Protein AF-A0A9E5URL7-F1 (afdb_monomer_lite)

Foldseek 3Di:
DVPVVVVLVCLLVVLVCVLQVLCVVQVVSDQFDLPDADPLLVVLLVVLVVLLVVLVVCVVVVVVVVSSVSLSVSSVVLVVSVVPFPQDDVCCVPPVSSNSNNSNSSVSSSVSSVVSCVVVCVVVVPPQLLVCLVVLCVPVHDDPVSLVVSLCVNLVVQLVVLLVVQLVPPPVVVVVVVVVVVDDPVSCCPPPSCVSSVVSSVVSNVVSVVSSVVSSVVSVVVRD

Sequence (224 aa):
MARNNNELLAKWGNLVNRVLKFAIKHFESRVPDPGSLRPLDEEIIARVEAGVDEVAALYERVKLRDALQATVALATEVNVYLDRAPWFGETIKQDKPAAATTIYTALRCIDTLNRLFAPVLALIYPIPKVVFLPVFLIVYGINDDSKIALIVSIVFFQILVVVRDEAQRLPPDLLASVRSLGAGRRALYWFVYLPASLGSILTAWRVSVGPAVAVLYIAEITVG

Secondary structure (DSSP, 8-state):
-HHHHHHHHHHHHHHHHHHHHHHHHHSTTSPPP--SPPHHHHHHHHHHHHHHHHHHHHHHTT-HHHHHHHHHHHHHHHHHHHHHSS-STTHHHH-HHHHHHHHHHHHHHHHHHHHHHHHHHHHHTTS-GGGGHHHHHHHH-S-HHHHHHHHHHHHHHHHHHHHHHHHHSS-HHHHHHHHHTT--HHHHIIIIIHHHHHHHHHHHHHHHHHHHHHHHHHHHHHH-

pLDDT: mean 77.99, std 12.3, range [34.81, 95.94]

Structure (mmCIF, N/CA/C/O backbone):
data_AF-A0A9E5URL7-F1
#
_entry.id   AF-A0A9E5URL7-F1
#
loop_
_atom_site.group_PDB
_atom_site.id
_at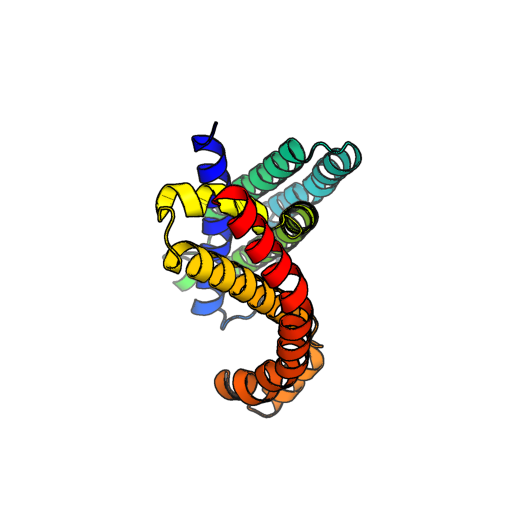om_site.type_symbol
_atom_site.label_atom_id
_atom_site.label_alt_id
_atom_site.label_comp_id
_atom_site.label_asym_id
_atom_site.label_entity_id
_atom_site.label_seq_id
_atom_site.pdbx_PDB_ins_code
_atom_site.Cartn_x
_atom_site.Cartn_y
_atom_site.Cartn_z
_atom_site.occupancy
_atom_site.B_iso_or_equiv
_atom_site.auth_seq_id
_atom_site.auth_comp_id
_atom_site.auth_asym_id
_atom_site.auth_atom_id
_atom_site.pdbx_PDB_model_num
ATOM 1 N N . MET A 1 1 ? -5.502 11.917 -19.751 1.00 41.03 1 MET A N 1
ATOM 2 C CA . MET A 1 1 ? -5.466 10.654 -18.970 1.00 41.03 1 MET A CA 1
ATOM 3 C C . MET A 1 1 ? -4.673 10.748 -17.654 1.00 41.03 1 MET A C 1
ATOM 5 O O . MET A 1 1 ? -5.034 10.044 -16.725 1.00 41.03 1 MET A O 1
ATOM 9 N N . ALA A 1 2 ? -3.671 11.633 -17.509 1.00 39.66 2 ALA A N 1
ATOM 10 C CA . ALA A 1 2 ? -2.851 11.751 -16.285 1.00 39.66 2 ALA A CA 1
ATOM 11 C C . ALA A 1 2 ? -3.582 12.270 -15.022 1.00 39.66 2 ALA A C 1
ATOM 13 O O . ALA A 1 2 ? -3.188 11.955 -13.904 1.00 39.66 2 ALA A O 1
ATOM 14 N N . ARG A 1 3 ? -4.672 13.034 -15.189 1.00 34.81 3 ARG A N 1
ATOM 15 C CA . ARG A 1 3 ? -5.397 13.672 -14.076 1.00 34.81 3 ARG A CA 1
ATOM 16 C C . ARG A 1 3 ? -6.100 12.663 -13.150 1.00 34.81 3 ARG A C 1
ATOM 18 O O . ARG A 1 3 ? -5.985 12.807 -11.942 1.00 34.81 3 ARG A O 1
ATOM 25 N N . ASN A 1 4 ? -6.698 11.596 -13.696 1.00 49.91 4 ASN A N 1
ATOM 26 C CA . ASN A 1 4 ? -7.323 10.535 -12.887 1.00 49.91 4 ASN A CA 1
ATOM 27 C C . ASN A 1 4 ? -6.295 9.681 -12.128 1.00 49.91 4 ASN A C 1
ATOM 29 O O . ASN A 1 4 ? -6.521 9.363 -10.969 1.00 49.91 4 ASN A O 1
ATOM 33 N N . ASN A 1 5 ? -5.163 9.314 -12.743 1.00 48.41 5 ASN A N 1
ATOM 34 C CA . ASN A 1 5 ? -4.172 8.453 -12.076 1.00 48.41 5 ASN A CA 1
ATOM 35 C C . ASN A 1 5 ? -3.538 9.125 -10.848 1.00 48.41 5 ASN A C 1
ATOM 37 O O . ASN A 1 5 ? -3.353 8.465 -9.826 1.00 48.41 5 ASN A O 1
ATOM 41 N N . ASN A 1 6 ? -3.256 10.431 -10.919 1.00 54.84 6 ASN A N 1
ATOM 42 C CA . ASN A 1 6 ? -2.735 11.180 -9.772 1.00 54.84 6 ASN A CA 1
ATOM 43 C C . ASN A 1 6 ? -3.760 11.283 -8.637 1.00 54.84 6 ASN A C 1
ATOM 45 O O . ASN A 1 6 ? -3.397 11.186 -7.468 1.00 54.84 6 ASN A O 1
ATOM 49 N N . GLU A 1 7 ? -5.039 11.434 -8.973 1.00 60.75 7 GLU A N 1
ATOM 50 C CA . GLU A 1 7 ? -6.120 11.522 -7.991 1.00 60.75 7 GLU A CA 1
ATOM 51 C C . GLU A 1 7 ? -6.363 10.175 -7.287 1.00 60.75 7 GLU A C 1
ATOM 53 O O . GLU A 1 7 ? -6.573 10.126 -6.077 1.00 60.75 7 GLU A O 1
ATOM 58 N N . LEU A 1 8 ? -6.248 9.067 -8.026 1.00 62.78 8 LEU A N 1
ATOM 59 C CA . LEU A 1 8 ? -6.374 7.704 -7.503 1.00 62.78 8 LEU A CA 1
ATOM 60 C C . LEU A 1 8 ? -5.240 7.352 -6.522 1.00 62.78 8 LEU A C 1
ATOM 62 O O . LEU A 1 8 ? -5.503 6.865 -5.421 1.00 62.78 8 LEU A O 1
ATOM 66 N N . LEU A 1 9 ? -3.986 7.661 -6.872 1.00 64.81 9 LEU A N 1
ATOM 67 C CA . LEU A 1 9 ? -2.836 7.463 -5.979 1.00 64.81 9 LEU A CA 1
ATOM 68 C C . LEU A 1 9 ? -2.888 8.384 -4.751 1.00 64.81 9 LEU A C 1
ATOM 70 O O . LEU A 1 9 ? -2.536 7.962 -3.647 1.00 64.81 9 LEU A O 1
ATOM 74 N N . ALA A 1 10 ? -3.376 9.616 -4.917 1.00 76.19 10 ALA A N 1
ATOM 75 C CA . ALA A 1 10 ? -3.558 10.547 -3.809 1.00 76.19 10 ALA A CA 1
ATOM 76 C C . ALA A 1 10 ? -4.583 10.035 -2.782 1.00 76.19 10 ALA A C 1
ATOM 78 O O . ALA A 1 10 ? -4.354 10.178 -1.581 1.00 76.19 10 ALA A O 1
ATOM 79 N N . LYS A 1 11 ? -5.675 9.389 -3.221 1.00 79.88 11 LYS A N 1
ATOM 80 C CA . LYS A 1 11 ? -6.698 8.813 -2.324 1.00 79.88 11 LYS A CA 1
ATOM 81 C C . LYS A 1 11 ? -6.146 7.688 -1.448 1.00 79.88 11 LYS A C 1
ATOM 83 O O . LYS A 1 11 ? -6.394 7.682 -0.242 1.00 79.88 11 LYS A O 1
ATOM 88 N N . TRP A 1 12 ? -5.358 6.782 -2.029 1.00 84.12 12 TRP A N 1
ATOM 89 C CA . TRP A 1 12 ? -4.678 5.720 -1.280 1.00 84.12 12 TRP A CA 1
ATOM 90 C C . TRP A 1 12 ? -3.639 6.283 -0.304 1.00 84.12 12 TRP A C 1
ATOM 92 O O . TRP A 1 12 ? -3.663 5.974 0.888 1.00 84.12 12 TRP A O 1
ATOM 102 N N . GLY A 1 13 ? -2.755 7.163 -0.786 1.00 83.56 13 GLY A N 1
ATOM 103 C CA . GLY A 1 13 ? -1.701 7.749 0.042 1.00 83.56 13 GLY A CA 1
ATOM 104 C C . GLY A 1 13 ? -2.254 8.563 1.214 1.00 83.56 13 GLY A C 1
ATOM 105 O O . GLY A 1 13 ? -1.744 8.466 2.331 1.00 83.56 13 GLY A O 1
ATOM 106 N N . ASN A 1 14 ? -3.329 9.325 0.991 1.00 86.19 14 ASN A N 1
ATOM 107 C CA . ASN A 1 14 ? -3.987 10.096 2.041 1.00 86.19 14 ASN A CA 1
ATOM 108 C C . ASN A 1 14 ? -4.624 9.186 3.104 1.00 86.19 14 ASN A C 1
ATOM 110 O O . ASN A 1 14 ? -4.410 9.407 4.297 1.00 86.19 14 ASN A O 1
ATOM 114 N N . LEU A 1 15 ? -5.338 8.136 2.683 1.00 88.56 15 LEU A N 1
ATOM 115 C CA . LEU A 1 15 ? -5.943 7.148 3.581 1.00 88.56 15 LEU A CA 1
ATOM 116 C C . LEU A 1 15 ? -4.906 6.547 4.538 1.00 88.56 15 LEU A C 1
ATOM 118 O O . LEU A 1 15 ? -5.031 6.676 5.758 1.00 88.56 15 LEU A O 1
ATOM 122 N N . VAL A 1 16 ? -3.851 5.946 3.981 1.00 87.69 16 VAL A N 1
ATOM 123 C CA . VAL A 1 16 ? -2.801 5.279 4.764 1.00 87.69 16 VAL A CA 1
ATOM 124 C C . VAL A 1 16 ? -2.126 6.266 5.715 1.00 87.69 16 VAL A C 1
ATOM 126 O O . VAL A 1 16 ? -1.943 5.976 6.896 1.00 87.69 16 VAL A O 1
ATOM 129 N N . ASN A 1 17 ? -1.807 7.469 5.235 1.00 87.75 17 ASN A N 1
ATOM 130 C CA . ASN A 1 17 ? -1.156 8.494 6.042 1.00 87.75 17 ASN A CA 1
ATOM 131 C C . ASN A 1 17 ? -2.027 8.963 7.220 1.00 87.75 17 ASN A C 1
ATOM 133 O O . ASN A 1 17 ? -1.515 9.089 8.333 1.00 87.75 17 ASN A O 1
ATOM 137 N N . ARG A 1 18 ? -3.329 9.205 7.003 1.00 90.06 18 ARG A N 1
ATOM 138 C CA . ARG A 1 18 ? -4.276 9.610 8.059 1.00 90.06 18 ARG A CA 1
ATOM 139 C C . ARG A 1 18 ? -4.357 8.546 9.150 1.00 90.06 18 ARG A C 1
ATOM 141 O O . ARG A 1 18 ? -4.142 8.864 10.319 1.00 90.06 18 ARG A O 1
ATOM 148 N N . VAL A 1 19 ? -4.601 7.294 8.759 1.00 89.88 19 VAL A N 1
ATOM 149 C CA . VAL A 1 19 ? -4.785 6.176 9.696 1.00 89.88 19 VAL A CA 1
ATOM 150 C C . VAL A 1 19 ? -3.497 5.889 10.471 1.00 89.88 19 VAL A C 1
ATOM 152 O O . VAL A 1 19 ? -3.528 5.803 11.698 1.00 89.88 19 VAL A O 1
ATOM 155 N N . LEU A 1 20 ? -2.343 5.827 9.796 1.00 87.69 20 LEU A N 1
ATOM 156 C CA . LEU A 1 20 ? -1.063 5.564 10.459 1.00 87.69 20 LEU A CA 1
ATOM 157 C C . LEU A 1 20 ? -0.651 6.693 11.404 1.00 87.69 20 LEU A C 1
ATOM 159 O O . LEU A 1 20 ? -0.262 6.422 12.539 1.00 87.69 20 LEU A O 1
ATOM 163 N N . LYS A 1 21 ? -0.755 7.963 10.983 1.00 84.44 21 LYS A N 1
ATOM 164 C CA . LYS A 1 21 ? -0.445 9.100 11.867 1.00 84.44 21 LYS A CA 1
ATOM 165 C C . LYS A 1 21 ? -1.325 9.090 13.107 1.00 84.44 21 LYS A C 1
ATOM 167 O O . LYS A 1 21 ? -0.839 9.382 14.200 1.00 84.44 21 LYS A O 1
ATOM 172 N N . PHE A 1 22 ? -2.595 8.735 12.946 1.00 87.25 22 PHE A N 1
ATOM 173 C CA . PHE A 1 22 ? -3.519 8.629 14.060 1.00 87.25 22 PHE A CA 1
ATOM 174 C C . PHE A 1 22 ? -3.136 7.496 15.020 1.00 87.25 22 PHE A C 1
ATOM 176 O O . PHE A 1 22 ? -2.988 7.739 16.218 1.00 87.25 22 PHE A O 1
ATOM 183 N N . ALA A 1 23 ? -2.887 6.291 14.499 1.00 85.44 23 ALA A N 1
ATOM 184 C CA . ALA A 1 23 ? -2.458 5.138 15.291 1.00 85.44 23 ALA A CA 1
ATOM 185 C C . ALA A 1 23 ? -1.144 5.402 16.046 1.00 85.44 23 ALA A C 1
ATOM 187 O O . ALA A 1 23 ? -1.012 5.078 17.227 1.00 85.44 23 ALA A O 1
ATOM 188 N N . ILE A 1 24 ? -0.181 6.068 15.402 1.00 82.38 24 ILE A N 1
ATOM 189 C CA . ILE A 1 24 ? 1.085 6.461 16.033 1.00 82.38 24 ILE A CA 1
ATOM 190 C C . ILE A 1 24 ? 0.845 7.456 17.172 1.00 82.38 24 ILE A C 1
ATOM 192 O O . ILE A 1 24 ? 1.444 7.311 18.237 1.00 82.38 24 ILE A O 1
ATOM 196 N N . LYS A 1 25 ? -0.016 8.456 16.955 1.00 84.81 25 LYS A N 1
ATOM 197 C CA . LYS A 1 25 ? -0.259 9.541 17.911 1.00 84.81 25 LYS A CA 1
ATOM 198 C C . LYS A 1 25 ? -1.091 9.106 19.119 1.00 84.81 25 LYS A C 1
ATOM 200 O O . LYS A 1 25 ? -0.843 9.591 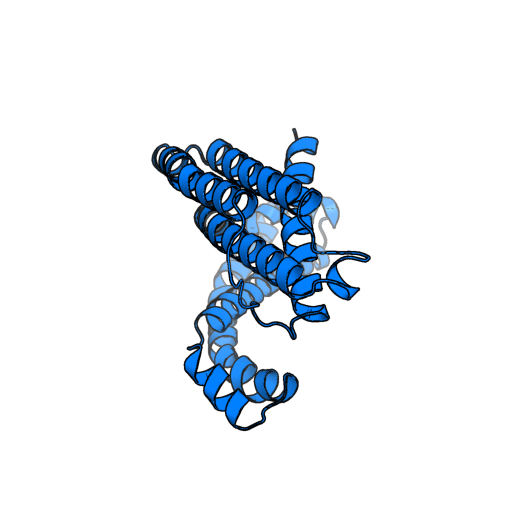20.217 1.00 84.81 25 LYS A O 1
ATOM 205 N N . HIS A 1 26 ? -2.078 8.235 18.922 1.00 85.12 26 HIS A N 1
ATOM 206 C CA . HIS A 1 26 ? -3.105 7.948 19.931 1.00 85.12 26 HIS A CA 1
ATOM 207 C C . HIS A 1 26 ? -3.080 6.518 20.486 1.00 85.12 26 HIS A C 1
ATOM 209 O O . HIS A 1 26 ? -3.653 6.278 21.551 1.00 85.12 26 HIS A O 1
ATOM 215 N N . PHE A 1 27 ? -2.392 5.594 19.809 1.00 84.56 27 PHE A N 1
ATOM 216 C CA . PHE A 1 27 ? -2.322 4.173 20.166 1.00 84.56 27 PHE A CA 1
ATOM 217 C C . PHE A 1 27 ? -0.879 3.641 20.205 1.00 84.56 27 PHE A C 1
ATOM 219 O O . PHE A 1 27 ? -0.637 2.462 19.971 1.00 84.56 27 PHE A O 1
ATOM 226 N N . GLU A 1 28 ? 0.103 4.507 20.481 1.00 80.44 28 GLU A N 1
ATOM 227 C CA . GLU A 1 28 ? 1.510 4.127 20.712 1.00 80.44 28 GLU A CA 1
ATOM 228 C C . GLU A 1 28 ? 2.146 3.292 19.583 1.00 80.44 28 GLU A C 1
ATOM 230 O O . GLU A 1 28 ? 3.073 2.512 19.802 1.00 80.44 28 GLU A O 1
ATOM 235 N N . SER A 1 29 ? 1.692 3.481 18.337 1.00 76.56 29 SER A N 1
ATOM 236 C CA . SER A 1 29 ? 2.126 2.669 17.182 1.00 76.56 29 SER A CA 1
ATOM 237 C C . SER A 1 29 ? 1.778 1.173 17.303 1.00 76.56 29 SER A C 1
ATOM 239 O O . SER A 1 29 ? 2.470 0.336 16.722 1.00 76.56 29 SER A O 1
ATOM 241 N N . ARG A 1 30 ? 0.728 0.829 18.057 1.00 77.94 30 ARG A N 1
ATOM 242 C CA . ARG A 1 30 ? 0.143 -0.515 18.134 1.00 77.94 30 ARG A CA 1
ATOM 243 C C . ARG A 1 30 ? -1.224 -0.531 17.455 1.00 77.94 30 ARG A C 1
ATOM 245 O O . ARG A 1 30 ? -1.917 0.485 17.417 1.00 77.94 30 ARG A O 1
ATOM 252 N N . VAL A 1 31 ? -1.599 -1.691 16.917 1.00 84.81 31 VAL A N 1
ATOM 253 C CA . VAL A 1 31 ? -2.967 -1.923 16.440 1.00 84.81 31 VAL A CA 1
ATOM 254 C C . VAL A 1 31 ? -3.873 -1.975 17.677 1.00 84.81 31 VAL A C 1
ATOM 256 O O . VAL A 1 31 ? -3.583 -2.763 18.579 1.00 84.81 31 VAL A O 1
ATOM 259 N N . PRO A 1 32 ? -4.901 -1.117 17.775 1.00 86.31 32 PRO A N 1
ATOM 260 C CA . PRO A 1 32 ? -5.787 -1.106 18.929 1.00 86.31 32 PRO A CA 1
ATOM 261 C C . PRO A 1 32 ? -6.726 -2.319 18.927 1.00 86.31 32 PRO A C 1
ATOM 263 O O . PRO A 1 32 ? -7.073 -2.832 17.865 1.00 86.31 32 PRO A O 1
ATOM 266 N N . ASP A 1 33 ? -7.145 -2.756 20.114 1.00 87.12 33 ASP A N 1
ATOM 267 C CA . ASP A 1 33 ? -8.190 -3.772 20.266 1.00 87.12 33 ASP A CA 1
ATOM 268 C C . ASP A 1 33 ? -9.552 -3.160 19.879 1.00 87.12 33 ASP A C 1
ATOM 270 O O . ASP A 1 33 ? -9.911 -2.111 20.428 1.00 87.12 33 ASP A O 1
ATOM 274 N N . PRO A 1 34 ? -10.290 -3.743 18.916 1.00 85.94 34 PRO A N 1
ATOM 275 C CA . PRO A 1 34 ? -11.556 -3.188 18.455 1.00 85.94 34 PRO A CA 1
ATOM 276 C C . PRO A 1 34 ? -12.706 -3.324 19.454 1.00 85.94 34 PRO A C 1
ATOM 278 O O . PRO A 1 34 ? -13.716 -2.646 19.271 1.00 85.94 34 PRO A O 1
ATOM 281 N N . GLY A 1 35 ? -12.610 -4.192 20.465 1.00 87.00 35 GLY A N 1
ATOM 282 C CA . GLY A 1 35 ? -13.781 -4.567 21.256 1.00 87.00 35 GLY A CA 1
ATOM 283 C C . GLY A 1 35 ? -14.878 -5.164 20.362 1.00 87.00 35 GLY A C 1
ATOM 284 O O . GLY A 1 35 ? -14.631 -6.117 19.627 1.00 87.00 35 GLY A O 1
ATOM 285 N N . SER A 1 36 ? -16.095 -4.613 20.414 1.00 88.50 36 SER A N 1
ATOM 286 C CA . SER A 1 36 ? -17.210 -5.033 19.549 1.00 88.50 36 SER A CA 1
ATOM 287 C C . SER A 1 36 ? -17.271 -4.204 18.266 1.00 88.50 36 SER A C 1
ATOM 289 O O . SER A 1 36 ? -17.269 -2.974 18.321 1.00 88.50 36 SER A O 1
ATOM 291 N N . LEU A 1 37 ? -17.365 -4.878 17.118 1.00 90.81 37 LEU A N 1
ATOM 292 C CA . LEU A 1 37 ? -17.571 -4.223 15.827 1.00 90.81 37 LEU A CA 1
ATOM 293 C C . LEU A 1 37 ? -19.008 -3.704 15.722 1.00 90.81 37 LEU A C 1
ATOM 295 O O . LEU A 1 37 ? -19.954 -4.345 16.180 1.00 90.81 37 LEU A O 1
ATOM 299 N N . ARG A 1 38 ? -19.178 -2.523 15.126 1.00 91.94 38 ARG A N 1
ATOM 300 C CA . ARG A 1 38 ? -20.502 -1.981 14.801 1.00 91.94 38 ARG A CA 1
ATOM 301 C C . ARG A 1 38 ? -20.947 -2.530 13.444 1.00 91.94 38 ARG A C 1
ATOM 303 O O . ARG A 1 38 ? -20.088 -2.833 12.618 1.00 91.94 38 ARG A O 1
ATOM 310 N N . PRO A 1 39 ? -22.254 -2.516 13.133 1.00 92.75 39 PRO A N 1
ATOM 311 C CA . PRO A 1 39 ? -22.745 -2.936 11.818 1.00 92.75 39 PRO A CA 1
ATOM 312 C C . PRO A 1 39 ? -22.047 -2.225 10.647 1.00 92.75 39 PRO A C 1
ATOM 314 O O . PRO A 1 39 ? -21.714 -2.853 9.651 1.00 92.75 39 PRO A O 1
ATOM 317 N N . LEU A 1 40 ? -21.738 -0.931 10.802 1.00 92.25 40 LEU A N 1
ATOM 318 C CA . LEU A 1 40 ? -20.991 -0.149 9.809 1.00 92.25 40 LEU A CA 1
ATOM 319 C C . LEU A 1 40 ? -19.551 -0.660 9.594 1.00 92.25 40 LEU A C 1
ATOM 321 O O . LEU A 1 40 ? -19.025 -0.571 8.488 1.00 92.25 40 LEU A O 1
ATOM 325 N N . ASP A 1 41 ? -18.899 -1.158 10.650 1.00 93.31 41 ASP A N 1
ATOM 326 C CA . ASP A 1 41 ? -17.533 -1.691 10.581 1.00 93.31 41 ASP A CA 1
ATOM 327 C C . ASP A 1 41 ? -17.517 -3.053 9.879 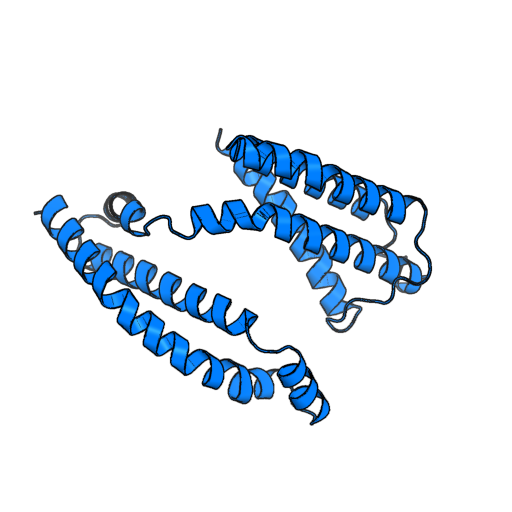1.00 93.31 41 ASP A C 1
ATOM 329 O O . ASP A 1 41 ? -16.649 -3.329 9.052 1.00 93.31 41 ASP A O 1
ATOM 333 N N . GLU A 1 42 ? -18.502 -3.896 10.187 1.00 94.50 42 GLU A N 1
ATOM 334 C CA . GLU A 1 42 ? -18.680 -5.198 9.544 1.00 94.50 42 GLU A CA 1
ATOM 335 C C . GLU A 1 42 ? -19.021 -5.041 8.059 1.00 94.50 42 GLU A C 1
ATOM 337 O O . GLU A 1 42 ? -18.460 -5.749 7.224 1.00 94.50 42 GLU A O 1
ATOM 342 N N . GLU A 1 43 ? -19.870 -4.067 7.715 1.00 94.81 43 GLU A N 1
ATOM 343 C CA . GLU A 1 43 ? -20.253 -3.764 6.335 1.00 94.81 43 GLU A CA 1
ATOM 344 C C . GLU A 1 43 ? -19.038 -3.395 5.473 1.00 94.81 43 GLU A C 1
ATOM 346 O O . GLU A 1 43 ? -18.861 -3.957 4.389 1.00 94.81 43 GLU A O 1
ATOM 351 N N . ILE A 1 44 ? -18.158 -2.500 5.949 1.00 95.94 44 ILE A N 1
ATOM 352 C CA . ILE A 1 44 ? -16.972 -2.107 5.172 1.00 95.94 44 ILE A CA 1
ATOM 353 C C . ILE A 1 44 ? -15.961 -3.253 5.048 1.00 95.94 44 ILE A C 1
ATOM 355 O O . ILE A 1 44 ? -15.363 -3.419 3.984 1.00 95.94 44 ILE A O 1
ATOM 359 N N . ILE A 1 45 ? -15.792 -4.075 6.092 1.00 95.56 45 ILE A N 1
ATOM 360 C CA . ILE A 1 45 ? -14.916 -5.254 6.039 1.00 95.56 45 ILE A CA 1
ATOM 361 C C . ILE A 1 45 ? -15.441 -6.237 4.995 1.00 95.56 45 ILE A C 1
ATOM 363 O O . ILE A 1 45 ? -14.697 -6.608 4.089 1.00 95.56 45 ILE A O 1
ATOM 367 N N . ALA A 1 46 ? -16.724 -6.597 5.075 1.00 94.88 46 ALA A N 1
ATOM 368 C CA . ALA A 1 46 ? -17.352 -7.522 4.139 1.00 94.88 46 ALA A CA 1
ATOM 369 C C . ALA A 1 46 ? -17.272 -7.003 2.698 1.00 94.88 46 ALA A C 1
ATOM 371 O O . ALA A 1 46 ? -17.003 -7.762 1.768 1.00 94.88 46 ALA A O 1
ATOM 372 N N . ARG A 1 47 ? -17.446 -5.692 2.501 1.00 95.25 47 ARG A N 1
ATOM 373 C CA . ARG A 1 47 ? -17.351 -5.056 1.187 1.00 95.25 47 ARG A CA 1
ATOM 374 C C . ARG A 1 47 ? -15.942 -5.123 0.591 1.00 95.25 47 ARG A C 1
ATOM 376 O O . ARG A 1 47 ? -15.809 -5.404 -0.602 1.00 95.25 47 ARG A O 1
ATOM 383 N N . VAL A 1 48 ? -14.906 -4.877 1.398 1.00 95.38 48 VAL A N 1
ATOM 384 C CA . VAL A 1 48 ? -13.500 -4.984 0.971 1.00 95.38 48 VAL A CA 1
ATOM 385 C C . VAL A 1 48 ? -13.121 -6.440 0.703 1.00 95.38 48 VAL A C 1
ATOM 387 O O . VAL A 1 48 ? -12.476 -6.707 -0.308 1.00 95.38 48 VAL A O 1
ATOM 390 N N . GLU A 1 49 ? -13.552 -7.374 1.554 1.00 93.88 49 GLU A N 1
ATOM 391 C CA . GLU A 1 49 ? -13.316 -8.813 1.381 1.00 93.88 49 GLU A CA 1
ATOM 392 C C . GLU A 1 49 ? -13.995 -9.346 0.111 1.00 93.88 49 GLU A C 1
ATOM 394 O O . GLU A 1 49 ? -13.340 -10.002 -0.692 1.00 93.88 49 GLU A O 1
ATOM 399 N N . ALA A 1 50 ? -15.250 -8.974 -0.158 1.00 92.69 50 ALA A N 1
ATOM 400 C CA . ALA A 1 50 ? -15.939 -9.337 -1.401 1.00 92.69 50 ALA A CA 1
ATOM 401 C C . ALA A 1 50 ? -15.258 -8.757 -2.656 1.00 92.69 50 ALA A C 1
ATOM 403 O O . ALA A 1 50 ? -15.293 -9.355 -3.730 1.00 92.69 50 ALA A O 1
ATOM 404 N N . GLY A 1 51 ? -14.613 -7.593 -2.533 1.00 92.94 51 GLY A N 1
ATOM 405 C CA . GLY A 1 51 ? -13.842 -6.988 -3.618 1.00 92.94 51 GLY A CA 1
ATOM 406 C C . GLY A 1 51 ? -12.559 -7.750 -3.976 1.00 92.94 51 GLY A C 1
ATOM 407 O O . GLY A 1 51 ? -12.023 -7.547 -5.066 1.00 92.94 51 GLY A O 1
ATOM 408 N N . VAL A 1 52 ? -12.065 -8.636 -3.101 1.00 93.69 52 VAL A N 1
ATOM 409 C CA . VAL A 1 52 ? -10.856 -9.436 -3.359 1.00 93.69 52 VAL A CA 1
ATOM 410 C C . VAL A 1 52 ? -11.063 -10.368 -4.548 1.00 93.69 52 VAL A C 1
ATOM 412 O O . VAL A 1 52 ? -10.218 -10.387 -5.441 1.00 93.69 52 VAL A O 1
ATOM 415 N N . ASP A 1 53 ? -12.190 -11.079 -4.596 1.00 92.75 53 ASP A N 1
ATOM 416 C CA . ASP A 1 53 ? -12.493 -12.030 -5.672 1.00 92.75 53 ASP A CA 1
ATOM 417 C C . ASP A 1 53 ? -12.650 -11.321 -7.025 1.00 92.75 53 ASP A C 1
ATOM 419 O O . ASP A 1 53 ? -12.165 -11.796 -8.054 1.00 92.75 53 ASP A O 1
ATOM 423 N N . GLU A 1 54 ? -13.263 -10.133 -7.025 1.00 93.44 54 GLU A N 1
ATOM 424 C CA . GLU A 1 54 ? -13.401 -9.295 -8.220 1.00 93.44 54 GLU A CA 1
ATOM 425 C C . GLU A 1 54 ? -12.028 -8.866 -8.764 1.00 93.44 54 GLU A C 1
ATOM 427 O O . GLU A 1 54 ? -11.737 -9.023 -9.954 1.00 93.44 54 GLU A O 1
ATOM 432 N N . VAL A 1 55 ? -11.156 -8.356 -7.891 1.00 94.06 55 VAL A N 1
ATOM 433 C CA . VAL A 1 55 ? -9.806 -7.919 -8.269 1.00 94.06 55 VAL A CA 1
ATOM 434 C C . VAL A 1 55 ? -8.941 -9.107 -8.704 1.00 94.06 55 VAL A C 1
ATOM 436 O O . VAL A 1 55 ? -8.202 -8.996 -9.686 1.00 94.06 55 VAL A O 1
ATOM 439 N N . ALA A 1 56 ? -9.055 -10.254 -8.032 1.00 92.19 56 ALA A N 1
ATOM 440 C CA . ALA A 1 56 ? -8.356 -11.481 -8.401 1.00 92.19 56 ALA A CA 1
ATOM 441 C C . ALA A 1 56 ? -8.749 -11.953 -9.810 1.00 92.19 56 ALA A C 1
ATOM 443 O O . ALA A 1 56 ? -7.872 -12.180 -10.644 1.00 92.19 56 ALA A O 1
ATOM 444 N N . ALA A 1 57 ? -10.046 -11.980 -10.130 1.00 93.31 57 ALA A N 1
ATOM 445 C CA . ALA A 1 57 ? -10.532 -12.347 -11.461 1.00 93.31 57 ALA A CA 1
ATOM 446 C C . ALA A 1 57 ? -10.027 -11.397 -12.566 1.00 93.31 57 ALA A C 1
ATOM 448 O O . ALA A 1 57 ? -9.796 -11.810 -13.708 1.00 93.31 57 ALA A O 1
ATOM 449 N N . LEU A 1 58 ? -9.834 -10.110 -12.254 1.00 93.12 58 LEU A N 1
ATOM 450 C CA . LEU A 1 58 ? -9.227 -9.150 -13.180 1.00 93.12 58 LEU A CA 1
ATOM 451 C C . LEU A 1 58 ? -7.737 -9.442 -13.400 1.00 93.12 58 LEU A C 1
ATOM 453 O O . LEU A 1 58 ? -7.271 -9.366 -14.542 1.00 93.12 58 LEU A O 1
ATOM 457 N N . TYR A 1 59 ? -7.002 -9.820 -12.350 1.00 91.00 59 TYR A N 1
ATOM 458 C CA . TYR A 1 59 ? -5.608 -10.247 -12.472 1.00 91.00 59 TYR A CA 1
ATOM 459 C C . TYR A 1 59 ? -5.454 -11.532 -13.289 1.00 91.00 59 TYR A C 1
ATOM 461 O O . TYR A 1 59 ? -4.590 -11.573 -14.164 1.00 91.00 59 TYR A O 1
ATOM 469 N N . GLU A 1 60 ? -6.315 -12.533 -13.088 1.00 91.19 60 GLU A N 1
ATOM 470 C CA . GLU A 1 60 ? -6.319 -13.779 -13.875 1.00 91.19 60 GLU A CA 1
ATOM 471 C C . GLU A 1 60 ? -6.502 -13.522 -15.377 1.00 91.19 60 GLU A C 1
ATOM 473 O O . GLU A 1 60 ? -5.935 -14.215 -16.219 1.00 91.19 60 GLU A O 1
ATOM 478 N N . ARG A 1 61 ? -7.257 -12.475 -15.728 1.00 93.62 61 ARG A N 1
ATOM 479 C CA . ARG A 1 61 ? -7.489 -12.041 -17.116 1.00 93.62 61 ARG A CA 1
ATOM 480 C C . ARG A 1 61 ? -6.453 -11.035 -17.621 1.00 93.62 61 ARG A C 1
ATOM 482 O O . ARG A 1 61 ? -6.637 -10.468 -18.697 1.00 93.62 61 ARG A O 1
ATOM 489 N N . VAL A 1 62 ? -5.394 -10.774 -16.850 1.00 87.50 62 VAL A N 1
ATOM 490 C CA . VAL A 1 62 ? -4.316 -9.819 -17.169 1.00 87.50 62 VAL A CA 1
ATOM 491 C C . VAL A 1 62 ? -4.836 -8.376 -17.351 1.00 87.50 62 VAL A C 1
ATOM 493 O O . VAL A 1 62 ? -4.205 -7.522 -17.974 1.00 87.50 62 VAL A O 1
ATOM 496 N N . LYS A 1 63 ? -5.990 -8.043 -16.760 1.00 88.44 63 LYS A N 1
ATOM 497 C CA . LYS A 1 63 ? -6.592 -6.701 -16.805 1.00 88.44 63 LYS A CA 1
ATOM 498 C C . LYS A 1 63 ? -6.040 -5.808 -15.691 1.00 88.44 63 LYS A C 1
ATOM 500 O O . LYS A 1 63 ? -6.769 -5.336 -14.824 1.00 88.44 63 LYS A O 1
ATOM 505 N N . LEU A 1 64 ? -4.732 -5.550 -15.727 1.00 85.44 64 LEU A N 1
ATOM 506 C CA . LEU A 1 64 ? -3.993 -4.857 -14.657 1.00 85.44 64 LEU A CA 1
ATOM 507 C C . LEU A 1 64 ? -4.548 -3.467 -14.322 1.00 85.44 64 LEU A C 1
ATOM 509 O O . LEU A 1 64 ? -4.623 -3.080 -13.158 1.00 85.44 64 LEU A O 1
ATOM 513 N N . ARG A 1 65 ? -4.940 -2.706 -15.349 1.00 85.69 65 ARG A N 1
ATOM 514 C CA . ARG A 1 65 ? -5.515 -1.368 -15.172 1.00 85.69 65 ARG A CA 1
ATOM 515 C C . ARG A 1 65 ? -6.857 -1.428 -14.446 1.00 85.69 65 ARG A C 1
ATOM 517 O O . ARG A 1 65 ? -7.082 -0.620 -13.550 1.00 85.69 65 ARG A O 1
ATOM 524 N N . ASP A 1 66 ? -7.711 -2.368 -14.830 1.00 88.94 66 ASP A N 1
ATOM 525 C CA . ASP A 1 66 ? -9.042 -2.524 -14.247 1.00 88.94 66 ASP A CA 1
ATOM 526 C C . ASP A 1 66 ? -8.917 -3.025 -12.802 1.00 88.94 66 ASP A C 1
ATOM 528 O O . ASP A 1 66 ? -9.554 -2.475 -11.909 1.00 88.94 66 ASP A O 1
ATOM 532 N N . ALA A 1 67 ? -8.010 -3.977 -12.543 1.00 90.50 67 ALA A N 1
ATOM 533 C CA . ALA A 1 67 ? -7.689 -4.455 -11.196 1.00 90.50 67 ALA A CA 1
ATOM 534 C C . ALA A 1 67 ? -7.205 -3.314 -10.282 1.00 90.50 67 ALA A C 1
ATOM 536 O O . ALA A 1 67 ? -7.658 -3.176 -9.142 1.00 90.50 67 ALA A O 1
ATOM 537 N N . LEU A 1 68 ? -6.330 -2.441 -10.796 1.00 88.81 68 LEU A N 1
ATOM 538 C CA . LEU A 1 68 ? -5.855 -1.265 -10.068 1.00 88.81 68 LEU A CA 1
ATOM 539 C C . LEU A 1 68 ? -6.996 -0.280 -9.776 1.00 88.81 68 LEU A C 1
ATOM 541 O O . LEU A 1 68 ? -7.096 0.239 -8.666 1.00 88.81 68 LEU A O 1
ATOM 545 N N . GLN A 1 69 ? -7.861 -0.020 -10.757 1.00 90.00 69 GLN A N 1
ATOM 546 C CA . GLN A 1 69 ? -9.008 0.872 -10.586 1.00 90.00 69 GLN A CA 1
ATOM 547 C C . GLN A 1 69 ? -10.010 0.327 -9.564 1.00 90.00 69 GLN A C 1
ATOM 549 O O . GLN A 1 69 ? -10.441 1.087 -8.699 1.00 90.00 69 GLN A O 1
ATOM 554 N N . ALA A 1 70 ? -10.315 -0.971 -9.610 1.00 91.88 70 ALA A N 1
ATOM 555 C CA . ALA A 1 70 ? -11.171 -1.643 -8.635 1.00 91.88 70 ALA A CA 1
ATOM 556 C C . ALA A 1 70 ? -10.568 -1.583 -7.221 1.00 91.88 70 ALA A C 1
ATOM 558 O O . ALA A 1 70 ? -11.247 -1.200 -6.269 1.00 91.88 70 ALA A O 1
ATOM 559 N N . THR A 1 71 ? -9.260 -1.822 -7.083 1.00 92.25 71 THR A N 1
ATOM 560 C CA . THR A 1 71 ? -8.568 -1.708 -5.787 1.00 92.25 71 THR A CA 1
ATOM 561 C C . THR A 1 71 ? -8.647 -0.282 -5.220 1.00 92.25 71 THR A C 1
ATOM 563 O O . THR A 1 71 ? -8.897 -0.086 -4.029 1.00 92.25 71 THR A O 1
ATOM 566 N N . VAL A 1 72 ? -8.483 0.750 -6.057 1.00 90.44 72 VAL A N 1
ATOM 567 C CA . VAL A 1 72 ? -8.616 2.148 -5.605 1.00 90.44 72 VAL A CA 1
ATOM 568 C C . VAL A 1 72 ? -10.074 2.533 -5.322 1.00 90.44 72 VAL A C 1
ATOM 570 O O . VAL A 1 72 ? -10.326 3.368 -4.446 1.00 90.44 72 VAL A O 1
ATOM 573 N N . ALA A 1 73 ? -11.045 1.936 -6.015 1.00 91.75 73 ALA A N 1
ATOM 574 C CA . ALA A 1 73 ? -12.459 2.118 -5.700 1.00 91.75 73 ALA A CA 1
ATOM 575 C C . ALA A 1 73 ? -12.755 1.638 -4.270 1.00 91.75 73 ALA A C 1
ATOM 577 O O . ALA A 1 73 ? -13.275 2.418 -3.474 1.00 91.75 73 ALA A O 1
ATOM 578 N N . LEU A 1 74 ? -12.273 0.449 -3.892 1.00 93.62 74 LEU A N 1
ATOM 579 C CA . LEU A 1 74 ? -12.372 -0.053 -2.516 1.00 93.62 74 LEU A CA 1
ATOM 580 C C . LEU A 1 74 ? -11.678 0.882 -1.509 1.00 93.62 74 LEU A C 1
ATOM 582 O O . LEU A 1 74 ? -12.249 1.220 -0.476 1.00 93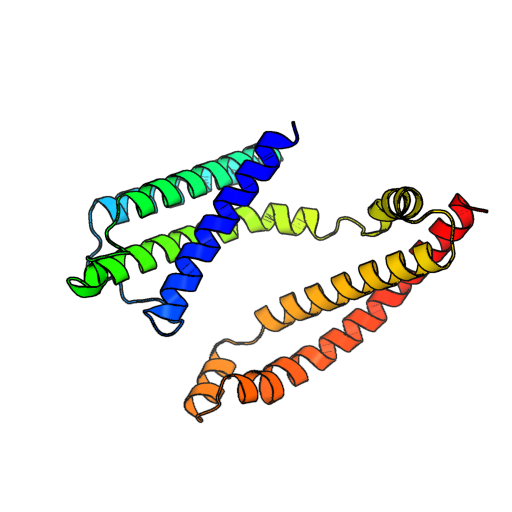.62 74 LEU A O 1
ATOM 586 N N . ALA A 1 75 ? -10.482 1.396 -1.821 1.00 92.81 75 ALA A N 1
ATOM 587 C CA . ALA A 1 75 ? -9.814 2.391 -0.971 1.00 92.81 75 ALA A CA 1
ATOM 588 C C . ALA A 1 75 ? -10.627 3.693 -0.814 1.00 92.81 75 ALA A C 1
ATOM 590 O O . ALA A 1 75 ? -10.551 4.371 0.214 1.00 92.81 75 ALA A O 1
ATOM 591 N N . THR A 1 76 ? -11.408 4.068 -1.828 1.00 92.44 76 THR A N 1
ATOM 592 C CA . THR A 1 76 ? -12.311 5.223 -1.761 1.00 92.44 76 THR A CA 1
ATOM 593 C C . THR A 1 76 ? -13.484 4.937 -0.826 1.00 92.44 76 THR A C 1
ATOM 595 O O . THR A 1 76 ? -13.822 5.793 -0.014 1.00 92.44 76 THR A O 1
ATOM 598 N N . GLU A 1 77 ? -14.049 3.731 -0.864 1.00 93.19 77 GLU A N 1
ATOM 599 C CA . GLU A 1 77 ? -15.107 3.307 0.062 1.00 93.19 77 GLU A CA 1
ATOM 600 C C . GLU A 1 77 ? -14.621 3.314 1.523 1.00 93.19 77 GLU A C 1
ATOM 602 O O . GLU A 1 77 ? -15.318 3.821 2.400 1.00 93.19 77 GLU A O 1
ATOM 607 N N . VAL A 1 78 ? -13.378 2.890 1.784 1.00 93.88 78 VAL A N 1
ATOM 608 C CA . VAL A 1 78 ? -12.771 2.981 3.128 1.00 93.88 78 VAL A CA 1
ATOM 609 C C . VAL A 1 78 ? -12.607 4.437 3.588 1.00 93.88 78 VAL A C 1
ATOM 611 O O . VAL A 1 78 ? -12.801 4.739 4.766 1.00 93.88 78 VAL A O 1
ATOM 614 N N . ASN A 1 79 ? -12.288 5.370 2.682 1.00 92.56 79 ASN A N 1
ATOM 615 C CA . ASN A 1 79 ? -12.274 6.797 3.028 1.00 92.56 79 ASN A CA 1
ATOM 616 C C . ASN A 1 79 ? -13.678 7.295 3.405 1.00 92.56 79 ASN A C 1
ATOM 618 O O . ASN A 1 79 ? -13.817 7.992 4.406 1.00 92.56 79 ASN A O 1
ATOM 622 N N . VAL A 1 80 ? -14.712 6.899 2.655 1.00 91.69 80 VAL A N 1
ATOM 623 C CA . VAL A 1 80 ? -16.110 7.253 2.962 1.00 91.69 80 VAL A CA 1
ATOM 624 C C . VAL A 1 80 ? -16.537 6.687 4.317 1.00 91.69 80 VAL A C 1
ATOM 626 O O . VAL A 1 80 ? -17.200 7.381 5.087 1.00 91.69 80 VAL A O 1
ATOM 629 N N . TYR A 1 81 ? -16.131 5.457 4.635 1.00 93.56 81 TYR A N 1
ATOM 630 C CA . TYR A 1 81 ? -16.320 4.867 5.957 1.00 93.56 81 TYR A CA 1
ATOM 631 C C . TYR A 1 81 ? -15.662 5.720 7.052 1.00 93.56 81 TYR A C 1
ATOM 633 O O . TYR A 1 81 ? -16.331 6.097 8.014 1.00 93.56 81 TYR A O 1
ATOM 641 N N . LEU A 1 82 ? -14.387 6.093 6.889 1.00 91.12 82 LEU A N 1
ATOM 642 C CA . LEU A 1 82 ? -13.680 6.934 7.861 1.00 91.12 82 LEU A CA 1
ATOM 643 C C . LEU A 1 82 ? -14.350 8.292 8.054 1.00 91.12 82 LEU A C 1
ATOM 645 O O . LEU A 1 82 ? -14.384 8.796 9.170 1.00 91.12 82 LEU A O 1
ATOM 649 N N . ASP A 1 83 ? -14.880 8.902 7.000 1.00 88.75 83 ASP A N 1
ATOM 650 C CA . ASP A 1 83 ? -15.523 10.211 7.116 1.00 88.75 83 ASP A CA 1
ATOM 651 C C . ASP A 1 83 ? -16.864 10.143 7.879 1.00 88.75 83 ASP A C 1
ATOM 653 O O . ASP A 1 83 ? -17.322 11.156 8.405 1.00 88.75 83 ASP A O 1
ATOM 657 N N . ARG A 1 84 ? -17.472 8.953 7.989 1.00 86.56 84 ARG A N 1
ATOM 658 C CA . ARG A 1 84 ? -18.703 8.701 8.764 1.00 86.56 84 ARG A CA 1
ATOM 659 C C . ARG A 1 84 ? -18.438 8.139 10.159 1.00 86.56 84 ARG A C 1
ATOM 661 O O . ARG A 1 84 ? -19.279 8.276 11.045 1.00 86.56 84 ARG A O 1
ATOM 668 N N . ALA A 1 85 ? -17.307 7.471 10.351 1.00 85.25 85 ALA A N 1
ATOM 669 C CA . ALA A 1 85 ? -16.995 6.785 11.590 1.00 85.25 85 ALA A CA 1
ATOM 670 C C . ALA A 1 85 ? -16.425 7.747 12.656 1.00 85.25 85 ALA A C 1
ATOM 672 O O . ALA A 1 85 ? -15.712 8.703 12.342 1.00 85.25 85 ALA A O 1
ATOM 673 N N . PRO A 1 86 ? -16.691 7.501 13.947 1.00 82.75 86 PRO A N 1
ATOM 674 C CA . PRO A 1 86 ? -16.177 8.330 15.028 1.00 82.75 86 PRO A CA 1
ATOM 675 C C . PRO A 1 86 ? -14.725 7.964 15.361 1.00 82.75 86 PRO A C 1
ATOM 677 O O . PRO A 1 86 ? -14.463 7.074 16.168 1.00 82.75 86 PRO A O 1
ATOM 680 N N . TRP A 1 87 ? -13.764 8.666 14.757 1.00 80.62 87 TRP A N 1
ATOM 681 C CA . TRP A 1 87 ? -12.337 8.456 15.048 1.00 80.62 87 TRP A CA 1
ATOM 682 C C . TRP A 1 87 ? -11.535 9.721 15.337 1.00 80.62 87 TRP A C 1
ATOM 684 O O . TRP A 1 87 ? -10.440 9.601 15.864 1.00 80.62 87 TRP A O 1
ATOM 694 N N . PHE A 1 88 ? -12.025 10.929 15.049 1.00 76.38 88 PHE A N 1
ATOM 695 C CA . PHE A 1 88 ? -11.278 12.176 15.275 1.00 76.38 88 PHE A CA 1
ATOM 696 C C . PHE A 1 88 ? -12.144 13.267 15.922 1.00 76.38 88 PHE A C 1
ATOM 698 O O . PHE A 1 88 ? -13.360 13.141 16.007 1.00 76.38 88 PHE A O 1
ATOM 705 N N . GLY A 1 89 ? -11.513 14.347 16.397 1.00 73.44 89 GLY A N 1
ATOM 706 C CA . GLY A 1 89 ? -12.219 15.500 16.971 1.00 73.44 89 GLY A CA 1
ATOM 707 C C . GLY A 1 89 ? -12.596 15.319 18.444 1.00 73.44 89 GLY A C 1
ATOM 708 O O . GLY A 1 89 ? -11.759 14.919 19.256 1.00 73.44 89 GLY A O 1
ATOM 709 N N . GLU A 1 90 ? -13.833 15.660 18.805 1.00 63.50 90 GLU A N 1
ATOM 710 C CA . GLU A 1 90 ? -14.334 15.525 20.181 1.00 63.50 90 GLU A CA 1
ATOM 711 C C . GLU A 1 90 ? -14.491 14.061 20.602 1.00 63.50 90 GLU A C 1
ATOM 713 O O . GLU A 1 90 ? -14.274 13.730 21.769 1.00 63.50 90 GLU A O 1
ATOM 718 N N . THR A 1 91 ? -14.746 13.161 19.650 1.00 67.06 91 THR A N 1
ATOM 719 C CA . THR A 1 91 ? -15.066 11.767 19.955 1.00 67.06 91 THR A CA 1
ATOM 720 C C . THR A 1 91 ? -13.904 10.993 20.560 1.00 67.06 91 THR A C 1
ATOM 722 O O . THR A 1 91 ? -14.136 10.199 21.453 1.00 67.06 91 THR A O 1
ATOM 725 N N . ILE A 1 92 ? -12.640 11.258 20.204 1.00 69.31 92 ILE A N 1
ATOM 726 C CA . ILE A 1 92 ? -11.516 10.578 20.882 1.00 69.31 92 ILE A CA 1
ATOM 727 C C . ILE A 1 92 ? -11.328 11.040 22.337 1.00 69.31 92 ILE A C 1
ATOM 729 O O . ILE A 1 92 ? -10.763 10.312 23.153 1.00 69.31 92 ILE A O 1
ATOM 733 N N . LYS A 1 93 ? -11.778 12.255 22.673 1.00 70.38 93 LYS A N 1
ATOM 734 C CA . LYS A 1 93 ? -11.711 12.756 24.051 1.00 70.38 93 LYS A CA 1
ATOM 735 C C . LYS A 1 93 ? -12.798 12.129 24.929 1.00 70.38 93 LYS A C 1
ATOM 737 O O . LYS A 1 93 ? -12.582 12.014 26.129 1.00 70.38 93 LYS A O 1
ATOM 742 N N . GLN A 1 94 ? -13.929 11.744 24.335 1.00 74.56 94 GLN A N 1
ATOM 743 C CA . GLN A 1 94 ? -15.101 11.210 25.037 1.00 74.56 94 GLN A CA 1
ATOM 744 C C . GLN A 1 94 ? -15.189 9.676 24.975 1.00 74.56 94 GLN A C 1
ATOM 746 O O . GLN A 1 94 ? -15.442 9.037 25.989 1.00 74.56 94 GLN A O 1
ATOM 751 N N . ASP A 1 95 ? -14.933 9.085 23.808 1.00 79.50 95 ASP A N 1
ATOM 752 C CA . ASP A 1 95 ? -15.103 7.664 23.498 1.00 79.50 95 ASP A CA 1
ATOM 753 C C . ASP A 1 95 ? -13.884 7.122 22.725 1.00 79.50 95 ASP A C 1
ATOM 755 O O . ASP A 1 95 ? -13.861 6.937 21.502 1.00 79.50 95 ASP A O 1
ATOM 759 N N . LYS A 1 96 ? -12.806 6.894 23.481 1.00 82.88 96 LYS A N 1
ATOM 760 C CA . LYS A 1 96 ? -11.576 6.272 22.978 1.00 82.88 96 LYS A CA 1
ATOM 761 C C . LYS A 1 96 ? -11.798 4.840 22.441 1.00 82.88 96 LYS A C 1
ATOM 763 O O . LYS A 1 96 ? -11.160 4.521 21.434 1.00 82.88 96 LYS A O 1
ATOM 768 N N . PRO A 1 97 ? -12.664 3.992 23.040 1.00 85.94 97 PRO A N 1
ATOM 769 C CA . PRO A 1 97 ? -13.022 2.687 22.478 1.00 85.94 97 PRO A CA 1
ATOM 770 C C . PRO A 1 97 ? -13.613 2.756 21.062 1.00 85.94 97 PRO A C 1
ATOM 772 O O . PRO A 1 97 ? -13.122 2.062 20.178 1.00 85.94 97 PRO A O 1
ATOM 775 N N . ALA A 1 98 ? -14.574 3.641 20.782 1.00 85.94 98 ALA A N 1
ATOM 776 C CA . ALA A 1 98 ? -15.147 3.747 19.433 1.00 85.94 98 ALA A CA 1
ATOM 777 C C . ALA A 1 98 ? -14.120 4.189 18.369 1.00 85.94 98 ALA A C 1
ATOM 779 O O . ALA A 1 98 ? -14.156 3.740 17.214 1.00 85.94 98 ALA A O 1
ATOM 780 N N . ALA A 1 99 ? -13.166 5.044 18.756 1.00 88.88 99 ALA A N 1
ATOM 781 C CA . ALA A 1 99 ? -12.045 5.417 17.897 1.00 88.88 99 ALA A CA 1
ATOM 782 C C . ALA A 1 99 ? -11.080 4.238 17.665 1.00 88.88 99 ALA A C 1
ATOM 784 O O . ALA A 1 99 ? -10.560 4.085 16.558 1.00 88.88 99 ALA A O 1
ATOM 785 N N . ALA A 1 100 ? -10.864 3.387 18.674 1.00 89.94 100 ALA A N 1
ATOM 786 C CA . ALA A 1 100 ? -10.065 2.167 18.559 1.00 89.94 100 ALA A CA 1
ATOM 787 C C . ALA A 1 100 ? -10.675 1.186 17.546 1.00 89.94 100 ALA A C 1
ATOM 789 O O . ALA A 1 100 ? -9.973 0.775 16.621 1.00 89.94 100 ALA A O 1
ATOM 790 N N . THR A 1 101 ? -11.979 0.903 17.639 1.00 92.38 101 THR A N 1
ATOM 791 C CA . THR A 1 101 ? -12.713 0.052 16.683 1.00 92.38 101 THR A CA 1
ATOM 792 C C . THR A 1 101 ? -12.598 0.575 15.253 1.00 92.38 101 THR A C 1
ATOM 794 O O . THR A 1 101 ? -12.310 -0.183 14.324 1.00 92.38 101 THR A O 1
ATOM 797 N N . THR A 1 102 ? -12.745 1.891 15.073 1.00 92.75 102 THR A N 1
ATOM 798 C CA . THR A 1 102 ? -12.653 2.522 13.749 1.00 92.75 102 THR A CA 1
ATOM 799 C C . THR A 1 102 ? -11.260 2.375 13.136 1.00 92.75 102 THR A C 1
ATOM 801 O O . THR A 1 102 ? -11.109 2.017 11.967 1.00 92.75 102 THR A O 1
ATOM 804 N N . ILE A 1 103 ? -10.217 2.632 13.929 1.00 92.75 103 ILE A N 1
ATOM 805 C CA . ILE A 1 103 ? -8.829 2.541 13.468 1.00 92.75 103 ILE A CA 1
ATOM 806 C C . ILE A 1 103 ? -8.425 1.093 13.212 1.00 92.75 103 ILE A C 1
ATOM 808 O O . ILE A 1 103 ? -7.757 0.833 12.213 1.00 92.75 103 ILE A O 1
ATOM 812 N N . TYR A 1 104 ? -8.854 0.151 14.053 1.00 93.88 104 TYR A N 1
ATOM 813 C CA . TYR A 1 104 ? -8.662 -1.276 13.805 1.00 93.88 104 TYR A CA 1
ATOM 814 C C . TYR A 1 104 ? -9.264 -1.689 12.456 1.00 93.88 104 TYR A C 1
ATOM 816 O O . TYR A 1 104 ? -8.574 -2.266 11.615 1.00 93.88 104 TYR A O 1
ATOM 824 N N . THR A 1 105 ? -10.524 -1.323 12.220 1.00 95.00 105 THR A N 1
ATOM 825 C CA . THR A 1 105 ? -11.257 -1.640 10.987 1.00 95.00 105 THR A CA 1
ATOM 826 C C . THR A 1 105 ? -10.557 -1.059 9.760 1.00 95.00 105 THR A C 1
ATOM 828 O O . THR A 1 105 ? -10.309 -1.768 8.782 1.00 95.00 105 THR A O 1
ATOM 831 N N . ALA A 1 106 ? -10.144 0.209 9.829 1.00 94.12 106 ALA A N 1
ATOM 832 C CA . ALA A 1 106 ? -9.414 0.860 8.747 1.00 94.12 106 ALA A CA 1
ATOM 833 C C . ALA A 1 106 ? -8.043 0.211 8.487 1.00 94.12 106 ALA A C 1
ATOM 835 O O . ALA A 1 106 ? -7.673 0.015 7.331 1.00 94.12 106 ALA A O 1
ATOM 836 N N . LEU A 1 107 ? -7.299 -0.164 9.535 1.00 93.06 107 LEU A N 1
ATOM 837 C CA . LEU A 1 107 ? -6.017 -0.864 9.404 1.00 93.06 107 LEU A CA 1
ATOM 838 C C . LEU A 1 107 ? -6.185 -2.249 8.767 1.00 93.06 107 LEU A C 1
ATOM 840 O O . LEU A 1 107 ? -5.395 -2.605 7.895 1.00 93.06 107 LEU A O 1
ATOM 844 N N . ARG A 1 108 ? -7.229 -2.999 9.138 1.00 94.44 108 ARG A N 1
ATOM 845 C CA . ARG A 1 108 ? -7.563 -4.293 8.520 1.00 94.44 108 ARG A CA 1
ATOM 846 C C . ARG A 1 108 ? -7.890 -4.144 7.032 1.00 94.44 108 ARG A C 1
ATOM 848 O O . ARG A 1 108 ? -7.390 -4.911 6.207 1.00 94.44 108 ARG A O 1
ATOM 855 N N . CYS A 1 109 ? -8.674 -3.128 6.674 1.00 95.00 109 CYS A N 1
ATOM 856 C CA . CYS A 1 109 ? -8.974 -2.829 5.274 1.00 95.00 109 CYS A CA 1
ATOM 857 C C . CYS A 1 109 ? -7.704 -2.437 4.503 1.00 95.00 109 CYS A C 1
ATOM 859 O O . CYS A 1 109 ? -7.480 -2.926 3.400 1.00 95.00 109 CYS A O 1
ATOM 861 N N . ILE A 1 110 ? -6.837 -1.602 5.090 1.00 92.75 110 ILE A N 1
ATOM 862 C CA . ILE A 1 110 ? -5.553 -1.207 4.490 1.00 92.75 110 ILE A CA 1
ATOM 863 C C . ILE A 1 110 ? -4.645 -2.422 4.263 1.00 92.75 110 ILE A C 1
ATOM 865 O O . ILE A 1 110 ? -4.035 -2.501 3.199 1.00 92.75 110 ILE A O 1
ATOM 869 N N . ASP A 1 111 ? -4.561 -3.369 5.204 1.00 91.81 111 ASP A N 1
ATOM 870 C CA . ASP A 1 111 ? -3.774 -4.598 5.014 1.00 91.81 111 ASP A CA 1
ATOM 871 C C . ASP A 1 111 ? -4.281 -5.406 3.812 1.00 91.81 111 ASP A C 1
ATOM 873 O O . ASP A 1 111 ? -3.502 -5.802 2.946 1.00 91.81 111 ASP A O 1
ATOM 877 N N . THR A 1 112 ? -5.602 -5.563 3.705 1.00 91.88 112 THR A N 1
ATOM 878 C CA . THR A 1 112 ? -6.242 -6.280 2.592 1.00 91.88 112 THR A CA 1
ATOM 879 C C . THR A 1 112 ? -5.979 -5.583 1.255 1.00 91.88 112 THR A C 1
ATOM 881 O O . THR A 1 112 ? -5.511 -6.208 0.304 1.00 91.88 112 THR A O 1
ATOM 884 N N . LEU A 1 113 ? -6.177 -4.264 1.189 1.00 92.06 113 LEU A N 1
ATOM 885 C CA . LEU A 1 113 ? -5.896 -3.464 -0.007 1.00 92.06 113 LEU A CA 1
ATOM 886 C C . LEU A 1 113 ? -4.413 -3.506 -0.397 1.00 92.06 113 LEU A C 1
ATOM 888 O O . LEU A 1 113 ? -4.085 -3.583 -1.578 1.00 92.06 113 LEU A O 1
ATOM 892 N N . ASN A 1 114 ? -3.502 -3.502 0.578 1.00 88.62 114 ASN A N 1
ATOM 893 C CA . ASN A 1 114 ? -2.067 -3.602 0.325 1.00 88.62 114 ASN A CA 1
ATOM 894 C C . ASN A 1 114 ? -1.701 -4.934 -0.356 1.00 88.62 114 ASN A C 1
ATOM 896 O O . ASN A 1 114 ? -0.869 -4.948 -1.264 1.00 88.62 114 ASN A O 1
ATOM 900 N N . ARG A 1 115 ? -2.367 -6.039 0.010 1.00 88.38 115 ARG A N 1
ATOM 901 C CA . ARG A 1 115 ? -2.221 -7.332 -0.685 1.00 88.38 115 ARG A CA 1
ATOM 902 C C . ARG A 1 115 ? -2.736 -7.266 -2.122 1.00 88.38 115 ARG A C 1
ATOM 904 O O . ARG A 1 115 ? -2.085 -7.801 -3.013 1.00 88.38 115 ARG A O 1
ATOM 911 N N . LEU A 1 116 ? -3.839 -6.557 -2.371 1.00 88.88 116 LEU A N 1
ATOM 912 C CA . LEU A 1 116 ? -4.379 -6.359 -3.723 1.00 88.88 116 LEU A CA 1
ATOM 913 C C . LEU A 1 116 ? -3.474 -5.496 -4.614 1.00 88.88 116 LEU A C 1
ATOM 915 O O . LEU A 1 116 ? -3.426 -5.717 -5.823 1.00 88.88 116 LEU A O 1
ATOM 919 N N . PHE A 1 117 ? -2.713 -4.554 -4.047 1.00 84.62 117 PHE A N 1
ATOM 920 C CA . PHE A 1 117 ? -1.705 -3.784 -4.789 1.00 84.62 117 PHE A CA 1
ATOM 921 C C . PHE A 1 117 ? -0.403 -4.558 -5.050 1.00 84.62 117 PHE A C 1
ATOM 923 O O . PHE A 1 117 ? 0.357 -4.177 -5.946 1.00 84.62 117 PHE A O 1
ATOM 930 N N . ALA A 1 118 ? -0.128 -5.634 -4.306 1.00 81.75 118 ALA A N 1
ATOM 931 C CA . ALA A 1 118 ? 1.140 -6.360 -4.380 1.00 81.75 118 ALA A CA 1
ATOM 932 C C . ALA A 1 118 ? 1.515 -6.852 -5.797 1.00 81.75 118 ALA A C 1
ATOM 934 O O . ALA A 1 118 ? 2.668 -6.646 -6.179 1.00 81.75 118 ALA A O 1
ATOM 935 N N . PRO A 1 119 ? 0.601 -7.406 -6.625 1.00 81.25 119 PRO A N 1
ATOM 936 C CA . PRO A 1 119 ? 0.935 -7.856 -7.980 1.00 81.25 119 PRO A CA 1
ATOM 937 C C . PRO A 1 119 ? 1.372 -6.709 -8.897 1.00 81.25 119 PRO A C 1
ATOM 939 O O . PRO A 1 119 ? 2.339 -6.834 -9.644 1.00 81.25 119 PRO A O 1
ATOM 942 N N . VAL A 1 120 ? 0.702 -5.555 -8.814 1.00 77.19 120 VAL A N 1
ATOM 943 C CA . VAL A 1 120 ? 1.064 -4.365 -9.601 1.00 77.19 120 VAL A CA 1
ATOM 944 C C . VAL A 1 120 ? 2.409 -3.814 -9.150 1.00 77.19 120 VAL A C 1
ATOM 946 O O . VAL A 1 120 ? 3.245 -3.480 -9.987 1.00 77.19 120 VAL A O 1
ATOM 949 N N . LEU A 1 121 ? 2.653 -3.758 -7.838 1.00 69.62 121 LEU A N 1
ATOM 950 C CA . LEU A 1 121 ? 3.953 -3.353 -7.310 1.00 69.62 121 LEU A CA 1
ATOM 951 C C . LEU A 1 121 ? 5.055 -4.309 -7.772 1.00 69.62 121 LEU A C 1
ATOM 953 O O . LEU A 1 121 ? 6.098 -3.838 -8.209 1.00 69.62 121 LEU A O 1
ATOM 957 N N . ALA A 1 122 ? 4.804 -5.618 -7.763 1.00 68.44 122 ALA A N 1
ATOM 958 C CA . ALA A 1 122 ? 5.737 -6.631 -8.243 1.00 68.44 122 ALA A CA 1
ATOM 959 C C . ALA A 1 122 ? 5.998 -6.555 -9.757 1.00 68.44 122 ALA A C 1
ATOM 961 O O . ALA A 1 122 ? 7.069 -6.957 -10.191 1.00 68.44 122 ALA A O 1
ATOM 962 N N . LEU A 1 123 ? 5.066 -6.020 -10.556 1.00 67.25 123 LEU A N 1
ATOM 963 C CA . LEU A 1 123 ? 5.243 -5.782 -11.997 1.00 67.25 123 LEU A CA 1
ATOM 964 C C . LEU A 1 123 ? 5.953 -4.460 -12.308 1.00 67.25 123 LEU A C 1
ATOM 966 O O . LEU A 1 123 ? 6.720 -4.377 -13.264 1.00 67.25 123 LEU A O 1
ATOM 970 N N . ILE A 1 124 ? 5.720 -3.427 -11.498 1.00 61.66 124 ILE A N 1
ATOM 971 C CA . ILE A 1 124 ? 6.417 -2.137 -11.604 1.00 61.66 124 ILE A CA 1
ATOM 972 C C . ILE A 1 124 ? 7.855 -2.258 -11.092 1.00 61.66 124 ILE A C 1
ATOM 974 O O . ILE A 1 124 ? 8.760 -1.603 -11.604 1.00 61.66 124 ILE A O 1
ATOM 978 N N . TYR A 1 125 ? 8.079 -3.111 -10.095 1.00 57.75 125 TYR A N 1
ATOM 979 C CA . TYR A 1 125 ? 9.376 -3.306 -9.464 1.00 57.75 125 TYR A CA 1
ATOM 980 C C . TYR A 1 125 ? 10.516 -3.722 -10.422 1.00 57.75 125 TYR A C 1
ATOM 982 O O . TYR A 1 125 ? 11.606 -3.159 -10.302 1.00 57.75 125 TYR A O 1
ATOM 990 N N . PRO A 1 126 ? 10.309 -4.623 -11.403 1.00 57.72 126 PRO A N 1
ATOM 991 C CA . PRO A 1 126 ? 11.318 -4.984 -12.391 1.00 57.72 126 PRO A CA 1
ATOM 992 C C . PRO A 1 126 ? 11.417 -4.007 -13.567 1.00 57.72 126 PRO A C 1
ATOM 994 O O . PRO A 1 126 ? 12.238 -4.271 -14.445 1.00 57.72 126 PRO A O 1
ATOM 997 N N . ILE A 1 127 ? 10.634 -2.911 -13.628 1.00 56.09 127 ILE A N 1
ATOM 998 C CA . ILE A 1 127 ? 10.795 -1.914 -14.700 1.00 56.09 127 ILE A CA 1
ATOM 999 C C . ILE A 1 127 ? 12.256 -1.452 -14.671 1.00 56.09 127 ILE A C 1
ATOM 1001 O O . ILE A 1 127 ? 12.689 -0.851 -13.678 1.00 56.09 127 ILE A O 1
ATOM 1005 N N . PRO A 1 128 ? 13.041 -1.734 -15.730 1.00 56.88 128 PRO A N 1
ATOM 1006 C CA . PRO A 1 128 ? 14.444 -1.391 -15.737 1.00 56.88 128 PRO A CA 1
ATOM 1007 C C . PRO A 1 128 ? 14.538 0.116 -15.594 1.00 56.88 128 PRO A C 1
ATOM 1009 O O . PRO A 1 128 ? 14.006 0.867 -16.408 1.00 56.88 128 PRO A O 1
ATOM 1012 N N . LYS A 1 129 ? 15.249 0.583 -14.573 1.00 56.56 129 LYS A N 1
ATOM 1013 C CA . LYS A 1 129 ? 15.462 2.021 -14.374 1.00 56.56 129 LYS A CA 1
ATOM 1014 C C . LYS A 1 129 ? 16.204 2.666 -15.561 1.00 56.56 129 LYS A C 1
ATOM 1016 O O . LYS A 1 129 ? 16.200 3.880 -15.704 1.00 56.56 129 LYS A O 1
ATOM 1021 N N . VAL A 1 130 ? 16.761 1.833 -16.447 1.00 54.69 130 VAL A N 1
ATOM 1022 C CA . VAL A 1 130 ? 17.271 2.152 -17.789 1.00 54.69 130 VAL A CA 1
ATOM 1023 C C . VAL A 1 130 ? 16.237 2.875 -18.659 1.00 54.69 130 VAL A C 1
ATOM 1025 O O . VAL A 1 130 ? 16.609 3.714 -19.465 1.00 54.69 130 VAL A O 1
ATOM 1028 N N . VAL A 1 131 ? 14.935 2.627 -18.476 1.00 60.62 131 VAL A N 1
ATOM 1029 C CA . VAL A 1 131 ? 13.868 3.303 -19.238 1.00 60.62 131 VAL A CA 1
ATOM 1030 C C . VAL A 1 131 ? 13.809 4.810 -18.927 1.00 60.62 131 VAL A C 1
ATOM 1032 O O . VAL A 1 131 ? 13.313 5.588 -19.738 1.00 60.62 131 VAL A O 1
ATOM 1035 N N . PHE A 1 132 ? 14.379 5.256 -17.799 1.00 65.38 132 PHE A N 1
ATOM 1036 C CA . PHE A 1 132 ? 14.516 6.681 -17.477 1.00 65.38 132 PHE A CA 1
ATOM 1037 C C . PHE A 1 132 ? 15.708 7.363 -18.165 1.00 65.38 132 PHE A C 1
ATOM 1039 O O . PHE A 1 132 ? 15.795 8.587 -18.119 1.00 65.38 132 PHE A O 1
ATOM 1046 N N . LEU A 1 133 ? 16.599 6.617 -18.827 1.00 64.44 133 LEU A N 1
ATOM 1047 C CA . LEU A 1 133 ? 17.761 7.148 -19.550 1.00 64.44 133 LEU A CA 1
ATOM 1048 C C . LEU A 1 133 ? 17.406 8.281 -20.534 1.00 64.44 133 LEU A C 1
ATOM 1050 O O . LEU A 1 133 ? 17.983 9.361 -20.399 1.00 64.44 133 LEU A O 1
ATOM 1054 N N . PRO A 1 134 ? 16.424 8.126 -21.447 1.00 61.53 134 PRO A N 1
ATOM 1055 C CA . PRO A 1 134 ? 16.023 9.218 -22.336 1.00 61.53 134 PRO A CA 1
ATOM 1056 C C . PRO A 1 134 ? 15.407 10.406 -21.584 1.00 61.53 134 PRO A C 1
ATOM 1058 O O . PRO A 1 134 ? 15.616 11.550 -21.969 1.00 61.53 134 PRO A O 1
ATOM 1061 N N . VAL A 1 135 ? 14.692 10.168 -20.480 1.00 69.31 135 VAL A N 1
ATOM 1062 C CA . VAL A 1 135 ? 14.081 11.240 -19.674 1.00 69.31 135 VAL A CA 1
ATOM 1063 C C . VAL A 1 135 ? 15.154 12.088 -18.983 1.00 69.31 135 VAL A C 1
ATOM 1065 O O . VAL A 1 135 ? 15.082 13.314 -19.022 1.00 69.31 135 VAL A O 1
ATOM 1068 N N . PHE A 1 136 ? 16.173 11.458 -18.392 1.00 66.50 136 PHE A N 1
ATOM 1069 C CA . PHE A 1 136 ? 17.286 12.168 -17.755 1.00 66.50 136 PHE A CA 1
ATOM 1070 C C . PHE A 1 136 ? 18.155 12.915 -18.767 1.00 66.50 136 PHE A C 1
ATOM 1072 O O . PHE A 1 136 ? 18.538 14.050 -18.495 1.00 66.50 136 PHE A O 1
ATOM 1079 N N . LEU A 1 137 ? 18.409 12.329 -19.941 1.00 69.12 137 LEU A N 1
ATOM 1080 C CA . LEU A 1 137 ? 19.123 13.000 -21.033 1.00 69.12 137 LEU A CA 1
ATOM 1081 C C . LEU A 1 137 ? 18.400 14.265 -21.511 1.00 69.12 137 LEU A C 1
ATOM 1083 O O . LEU A 1 137 ? 19.046 15.284 -21.740 1.00 69.12 137 LEU A O 1
ATOM 1087 N N . ILE A 1 138 ? 17.067 14.228 -21.617 1.00 69.94 138 ILE A N 1
ATOM 1088 C CA . ILE A 1 138 ? 16.262 15.390 -22.026 1.00 69.94 138 ILE A CA 1
ATOM 1089 C C . ILE A 1 138 ? 16.265 16.489 -20.952 1.00 69.94 138 ILE A C 1
ATOM 1091 O O . ILE A 1 138 ? 16.325 17.668 -21.288 1.00 69.94 138 ILE A O 1
ATOM 1095 N N . VAL A 1 139 ? 16.190 16.126 -19.667 1.00 68.50 139 VAL A N 1
ATOM 1096 C CA . VAL A 1 139 ? 16.066 17.099 -18.564 1.00 68.50 139 VAL A CA 1
ATOM 1097 C C . VAL A 1 139 ? 17.407 17.722 -18.174 1.00 68.50 139 VAL A C 1
ATOM 1099 O O . VAL A 1 139 ? 17.468 18.923 -17.930 1.00 68.50 139 VAL A O 1
ATOM 1102 N N . TYR A 1 140 ? 18.470 16.921 -18.098 1.00 68.44 140 TYR A N 1
ATOM 1103 C CA . TYR A 1 140 ? 19.790 17.368 -17.637 1.00 68.44 140 TYR A CA 1
ATOM 1104 C C . TYR A 1 140 ? 20.777 17.660 -18.781 1.00 68.44 140 TYR A C 1
ATOM 1106 O O . TYR A 1 140 ? 21.868 18.180 -18.544 1.00 68.44 140 TYR A O 1
ATOM 1114 N N . GLY A 1 141 ? 20.399 17.374 -20.029 1.00 67.12 141 GLY A N 1
ATOM 1115 C CA . GLY A 1 141 ? 21.267 17.545 -21.188 1.00 67.12 141 GLY A CA 1
ATOM 1116 C C . GLY A 1 141 ? 22.332 16.453 -21.318 1.00 67.12 141 GLY A C 1
ATOM 1117 O O . GLY A 1 141 ? 22.513 15.596 -20.446 1.00 67.12 141 GLY A O 1
ATOM 1118 N N . ILE A 1 142 ? 23.058 16.506 -22.435 1.00 67.06 142 ILE A N 1
ATOM 1119 C CA . ILE A 1 142 ? 24.170 15.611 -22.772 1.00 67.06 142 ILE A CA 1
ATOM 1120 C C . ILE A 1 142 ? 25.416 16.083 -22.012 1.00 67.06 142 ILE A C 1
ATOM 1122 O O . ILE A 1 142 ? 26.296 16.723 -22.568 1.00 67.06 142 ILE A O 1
ATOM 1126 N N . ASN A 1 143 ? 25.457 15.818 -20.710 1.00 71.38 143 ASN A N 1
ATOM 1127 C CA . ASN A 1 143 ? 26.611 16.106 -19.863 1.00 71.38 143 ASN A CA 1
ATOM 1128 C C . ASN A 1 143 ? 26.984 14.853 -19.068 1.00 71.38 143 ASN A C 1
ATOM 1130 O O . ASN A 1 143 ? 26.131 14.007 -18.778 1.00 71.38 143 ASN A O 1
ATOM 1134 N N . ASP A 1 144 ? 28.254 14.731 -18.690 1.00 73.44 144 ASP A N 1
ATOM 1135 C CA . ASP A 1 144 ? 28.721 13.592 -17.892 1.00 73.44 144 ASP A CA 1
ATOM 1136 C C . ASP A 1 144 ? 28.072 13.564 -16.500 1.00 73.44 144 ASP A C 1
ATOM 1138 O O . ASP A 1 144 ? 27.740 12.493 -15.988 1.00 73.44 144 ASP A O 1
ATOM 1142 N N . ASP A 1 145 ? 27.733 14.735 -15.957 1.00 71.94 145 ASP A N 1
ATOM 1143 C CA . ASP A 1 145 ? 26.974 14.872 -14.712 1.00 71.94 145 ASP A CA 1
ATOM 1144 C C . ASP A 1 145 ? 25.583 14.221 -14.798 1.00 71.94 145 ASP A C 1
ATOM 1146 O O . ASP A 1 145 ? 25.113 13.617 -13.832 1.00 71.94 145 ASP A O 1
ATOM 1150 N N . SER A 1 146 ? 24.936 14.268 -15.967 1.00 68.75 146 SER A N 1
ATOM 1151 C CA . SER A 1 146 ? 23.618 13.665 -16.206 1.00 68.75 146 SER A CA 1
ATOM 1152 C C . SER A 1 146 ? 23.687 12.136 -16.182 1.00 68.75 146 SER A C 1
ATOM 1154 O O . SER A 1 146 ? 22.793 11.476 -15.645 1.00 68.75 146 SER A O 1
ATOM 1156 N N . LYS A 1 147 ? 24.772 11.560 -16.721 1.00 69.31 147 LYS A N 1
ATOM 1157 C CA . LYS A 1 147 ? 25.037 10.111 -16.701 1.00 69.31 147 LYS A CA 1
ATOM 1158 C C . LYS A 1 147 ? 25.331 9.633 -15.278 1.00 69.31 147 LYS A C 1
ATOM 1160 O O . LYS A 1 147 ? 24.795 8.612 -14.848 1.00 69.31 147 LYS A O 1
ATOM 1165 N N . ILE A 1 148 ? 26.126 10.397 -14.525 1.00 75.00 148 ILE A N 1
ATOM 1166 C CA . ILE A 1 148 ? 26.438 10.101 -13.121 1.00 75.00 148 ILE A CA 1
ATOM 1167 C C . ILE A 1 148 ? 25.172 10.194 -12.261 1.00 75.00 148 ILE A C 1
ATOM 1169 O O . ILE A 1 148 ? 24.879 9.264 -11.511 1.00 75.00 148 ILE A O 1
ATOM 1173 N N . ALA A 1 149 ? 24.374 11.257 -12.401 1.00 72.19 149 ALA A N 1
ATOM 1174 C CA . ALA A 1 149 ? 23.117 11.426 -11.670 1.00 72.19 149 ALA A CA 1
ATOM 1175 C C . ALA A 1 149 ? 22.117 10.292 -11.956 1.00 72.19 149 ALA A C 1
ATOM 1177 O O . ALA A 1 149 ? 21.443 9.806 -11.038 1.00 72.19 149 ALA A O 1
ATOM 1178 N N . LEU A 1 150 ? 22.062 9.827 -13.209 1.00 69.81 150 LEU A N 1
ATOM 1179 C CA . LEU A 1 150 ? 21.270 8.670 -13.612 1.00 69.81 150 LEU A CA 1
ATOM 1180 C C . LEU A 1 150 ? 21.765 7.395 -12.912 1.00 69.81 150 LEU A C 1
ATOM 1182 O O . LEU A 1 150 ? 20.980 6.735 -12.234 1.00 69.81 150 LEU A O 1
ATOM 1186 N N . ILE A 1 151 ? 23.057 7.065 -13.012 1.00 72.44 151 ILE A N 1
ATOM 1187 C CA . ILE A 1 151 ? 23.633 5.853 -12.402 1.00 72.44 151 ILE A CA 1
ATOM 1188 C C . ILE A 1 151 ? 23.457 5.865 -10.880 1.00 72.44 151 ILE A C 1
ATOM 1190 O O . ILE A 1 151 ? 23.002 4.874 -10.306 1.00 72.44 151 ILE A O 1
ATOM 1194 N N . VAL A 1 152 ? 23.747 6.990 -10.224 1.00 73.25 152 VAL A N 1
ATOM 1195 C CA . VAL A 1 152 ? 23.585 7.147 -8.772 1.00 73.25 152 VAL A CA 1
ATOM 1196 C C . VAL A 1 152 ? 22.130 6.940 -8.364 1.00 73.25 152 VAL A C 1
ATOM 1198 O O . VAL A 1 152 ? 21.867 6.175 -7.438 1.00 73.25 152 VAL A O 1
ATOM 1201 N N . SER A 1 153 ? 21.173 7.541 -9.077 1.00 69.12 153 SER A N 1
ATOM 1202 C CA . SER A 1 153 ? 19.744 7.344 -8.800 1.00 69.12 153 SER A CA 1
ATOM 1203 C C . SER A 1 153 ? 19.335 5.877 -8.974 1.00 69.12 153 SER A C 1
ATOM 1205 O O . SER A 1 153 ? 18.662 5.305 -8.115 1.00 69.12 153 SER A O 1
ATOM 1207 N N . ILE A 1 154 ? 19.787 5.225 -10.049 1.00 68.25 154 ILE A N 1
ATOM 1208 C CA . ILE A 1 154 ? 19.502 3.814 -10.335 1.00 68.25 154 ILE A CA 1
ATOM 1209 C C . ILE A 1 154 ? 20.010 2.913 -9.207 1.00 68.25 154 ILE A C 1
ATOM 1211 O O . ILE A 1 154 ? 19.235 2.118 -8.658 1.00 68.25 154 ILE A O 1
ATOM 1215 N N . VAL A 1 155 ? 21.285 3.053 -8.843 1.00 69.88 155 VAL A N 1
ATOM 1216 C CA . VAL A 1 155 ? 21.942 2.243 -7.812 1.00 69.88 155 VAL A CA 1
ATOM 1217 C C . VAL A 1 155 ? 21.328 2.517 -6.439 1.00 69.88 155 VAL A C 1
ATOM 1219 O O . VAL A 1 155 ? 20.998 1.571 -5.724 1.00 69.88 155 VAL A O 1
ATOM 1222 N N . PHE A 1 156 ? 21.054 3.782 -6.105 1.00 69.75 156 PHE A N 1
ATOM 1223 C CA . PHE A 1 156 ? 20.405 4.175 -4.852 1.00 69.75 156 PHE A CA 1
ATOM 1224 C C . PHE A 1 156 ? 19.058 3.473 -4.654 1.00 69.75 156 PHE A C 1
ATOM 1226 O O . PHE A 1 156 ? 18.852 2.802 -3.643 1.00 69.75 156 PHE A O 1
ATOM 1233 N N . PHE A 1 157 ? 18.157 3.535 -5.643 1.00 63.75 157 PHE A N 1
ATOM 1234 C CA . PHE A 1 157 ? 16.869 2.841 -5.556 1.00 63.75 157 PHE A CA 1
ATOM 1235 C C . PHE A 1 157 ? 17.024 1.313 -5.517 1.00 63.75 157 PHE A C 1
ATOM 1237 O O . PHE A 1 157 ? 16.126 0.619 -5.055 1.00 63.75 157 PHE A O 1
ATOM 1244 N N . GLN A 1 158 ? 18.119 0.749 -6.041 1.00 65.31 158 GLN A N 1
ATOM 1245 C CA . GLN A 1 158 ? 18.325 -0.706 -6.075 1.00 65.31 158 GLN A CA 1
ATOM 1246 C C . GLN A 1 158 ? 18.699 -1.204 -4.690 1.00 65.31 158 GLN A C 1
ATOM 1248 O O . GLN A 1 158 ? 18.083 -2.133 -4.177 1.00 65.31 158 GLN A O 1
ATOM 1253 N N . ILE A 1 159 ? 19.648 -0.508 -4.071 1.00 66.56 159 ILE A N 1
ATOM 1254 C CA . ILE A 1 159 ? 20.061 -0.756 -2.699 1.00 66.56 159 ILE A CA 1
ATOM 1255 C C . ILE A 1 159 ? 18.874 -0.528 -1.759 1.00 66.56 159 ILE A C 1
ATOM 1257 O O . ILE A 1 159 ? 18.565 -1.403 -0.959 1.00 66.56 159 ILE A O 1
ATOM 1261 N N . LEU A 1 160 ? 18.146 0.587 -1.900 1.00 67.25 160 LEU A N 1
ATOM 1262 C CA . LEU A 1 160 ? 17.033 0.923 -1.009 1.00 67.25 160 LEU A CA 1
ATOM 1263 C C . LEU A 1 160 ? 15.934 -0.145 -0.997 1.00 67.25 160 LEU A C 1
ATOM 1265 O O . LEU A 1 160 ? 15.422 -0.467 0.075 1.00 67.25 160 LEU A O 1
ATOM 1269 N N . VAL A 1 161 ? 15.570 -0.716 -2.151 1.00 64.12 161 VAL A N 1
ATOM 1270 C CA . VAL A 1 161 ? 14.512 -1.733 -2.155 1.00 64.12 161 VAL A CA 1
ATOM 1271 C C . VAL A 1 161 ? 15.008 -3.102 -1.703 1.00 64.12 161 VAL A C 1
ATOM 1273 O O . VAL A 1 161 ? 14.290 -3.752 -0.955 1.00 64.12 161 VAL A O 1
ATOM 1276 N N . VAL A 1 162 ? 16.231 -3.516 -2.049 1.00 67.06 162 VAL A N 1
ATOM 1277 C CA . VAL A 1 162 ? 16.788 -4.768 -1.502 1.00 67.06 162 VAL A CA 1
ATOM 1278 C C . VAL A 1 162 ? 16.872 -4.695 0.025 1.00 67.06 162 VAL A C 1
ATOM 1280 O O . VAL A 1 162 ? 16.484 -5.631 0.716 1.00 67.06 162 VAL A O 1
ATOM 1283 N N . VAL A 1 163 ? 17.291 -3.548 0.562 1.00 66.25 163 VAL A N 1
ATOM 1284 C CA . VAL A 1 163 ? 17.306 -3.303 2.008 1.00 66.25 163 VAL A CA 1
ATOM 1285 C C . VAL A 1 163 ? 15.898 -3.325 2.600 1.00 66.25 163 VAL A C 1
ATOM 1287 O O . VAL A 1 163 ? 15.706 -3.891 3.672 1.00 66.25 163 VAL A O 1
ATOM 1290 N N . ARG A 1 164 ? 14.902 -2.741 1.922 1.00 65.31 164 ARG A N 1
ATOM 1291 C CA . ARG A 1 164 ? 13.500 -2.774 2.369 1.00 65.31 164 ARG A CA 1
ATOM 1292 C C . ARG A 1 164 ? 12.955 -4.201 2.428 1.00 65.31 164 ARG A C 1
ATOM 1294 O O . ARG A 1 164 ? 12.353 -4.552 3.439 1.00 65.31 164 ARG A O 1
ATOM 1301 N N . ASP A 1 165 ? 13.142 -4.985 1.371 1.00 64.75 165 ASP A N 1
ATOM 1302 C CA . ASP A 1 165 ? 12.662 -6.369 1.288 1.00 64.75 165 ASP A CA 1
ATOM 1303 C C . ASP A 1 165 ? 13.290 -7.232 2.387 1.00 64.75 165 ASP A C 1
ATOM 1305 O O . ASP A 1 165 ? 12.599 -7.989 3.065 1.00 64.75 165 ASP A O 1
ATOM 1309 N N . GLU A 1 166 ? 14.586 -7.058 2.635 1.00 66.94 166 GLU A N 1
ATOM 1310 C CA . GLU A 1 166 ? 15.301 -7.786 3.684 1.00 66.94 166 GLU A CA 1
ATOM 1311 C C . GLU A 1 166 ? 14.903 -7.321 5.090 1.00 66.94 166 GLU A C 1
ATOM 1313 O O . GLU A 1 166 ? 14.693 -8.141 5.983 1.00 66.94 166 GLU A O 1
ATOM 1318 N N . ALA A 1 167 ? 14.667 -6.022 5.286 1.00 65.06 167 ALA A N 1
ATOM 1319 C CA . ALA A 1 167 ? 14.141 -5.504 6.547 1.00 65.06 167 ALA A CA 1
ATOM 1320 C C . ALA A 1 167 ? 12.727 -6.029 6.864 1.00 65.06 167 ALA A C 1
ATOM 1322 O O . ALA A 1 167 ? 12.375 -6.153 8.038 1.00 65.06 167 ALA A O 1
ATOM 1323 N N . GLN A 1 168 ? 11.920 -6.344 5.844 1.00 64.12 168 GLN A N 1
ATOM 1324 C CA . GLN A 1 168 ? 10.583 -6.932 6.002 1.00 64.12 168 GLN A CA 1
ATOM 1325 C C . GLN A 1 168 ? 10.607 -8.444 6.272 1.00 64.12 168 GLN A C 1
ATOM 1327 O O . GLN A 1 168 ? 9.627 -8.974 6.789 1.00 64.12 168 GLN A O 1
ATOM 1332 N N . ARG A 1 169 ? 11.714 -9.132 5.967 1.00 66.19 169 ARG A N 1
ATOM 1333 C CA . ARG A 1 169 ? 11.900 -10.575 6.213 1.00 66.19 169 ARG A CA 1
ATOM 1334 C C . ARG A 1 169 ? 12.407 -10.907 7.616 1.00 66.19 169 ARG A C 1
ATOM 1336 O O . ARG A 1 169 ? 12.477 -12.081 7.971 1.00 66.19 169 ARG A O 1
ATOM 1343 N N . LEU A 1 170 ? 12.760 -9.900 8.417 1.00 70.75 170 LEU A N 1
ATOM 1344 C CA . LEU A 1 170 ? 13.228 -10.113 9.785 1.00 70.75 170 LEU A CA 1
ATOM 1345 C C . LEU A 1 170 ? 12.131 -10.773 10.642 1.00 70.75 170 LEU A C 1
ATOM 1347 O O . LEU A 1 170 ? 11.023 -10.234 10.706 1.00 70.75 170 LEU A O 1
ATOM 1351 N N . PRO A 1 171 ? 12.424 -11.894 11.335 1.00 67.50 171 PRO A N 1
ATOM 1352 C CA . PRO A 1 171 ? 11.439 -12.583 12.158 1.00 67.50 171 PRO A CA 1
ATOM 1353 C C . PRO A 1 171 ? 10.861 -11.638 13.225 1.00 67.50 171 PRO A C 1
ATOM 1355 O O . PRO A 1 171 ? 11.634 -11.062 14.005 1.00 67.50 171 PRO A O 1
ATOM 1358 N N . PRO A 1 172 ? 9.527 -11.470 13.303 1.00 64.69 172 PRO A N 1
ATOM 1359 C CA . PRO A 1 172 ? 8.903 -10.576 14.281 1.00 64.69 172 PRO A CA 1
ATOM 1360 C C . PRO A 1 172 ? 9.243 -10.948 15.737 1.00 64.69 172 PRO A C 1
ATOM 1362 O O . PRO A 1 172 ? 9.319 -10.062 16.592 1.00 64.69 172 PRO A O 1
ATOM 1365 N N . ASP A 1 173 ? 9.560 -12.217 16.003 1.00 65.94 173 ASP A N 1
ATOM 1366 C CA . ASP A 1 173 ? 9.954 -12.738 17.320 1.00 65.94 173 ASP A CA 1
ATOM 1367 C C . ASP A 1 173 ? 11.276 -12.144 17.835 1.00 65.94 173 ASP A C 1
ATOM 1369 O O . ASP A 1 173 ? 11.446 -11.898 19.035 1.00 65.94 173 ASP A O 1
ATOM 1373 N N . LEU A 1 174 ? 12.208 -11.840 16.926 1.00 66.25 174 LEU A N 1
ATOM 1374 C CA . LEU A 1 174 ? 13.514 -11.263 17.256 1.00 66.25 174 LEU A CA 1
ATOM 1375 C C . LEU A 1 174 ? 13.365 -9.788 17.659 1.00 66.25 174 LEU A C 1
ATOM 1377 O O . LEU A 1 174 ? 13.990 -9.311 18.607 1.00 66.25 174 LEU A O 1
ATOM 1381 N N . LEU A 1 175 ? 12.453 -9.079 16.989 1.00 68.56 175 LEU A N 1
ATOM 1382 C CA . LEU A 1 175 ? 12.089 -7.700 17.313 1.00 68.56 175 LEU A CA 1
ATOM 1383 C C . LEU A 1 175 ? 11.328 -7.608 18.642 1.00 68.56 175 LEU A C 1
ATOM 1385 O O . LEU A 1 175 ? 11.559 -6.670 19.409 1.00 68.56 175 LEU A O 1
ATOM 1389 N N . ALA A 1 176 ? 10.443 -8.568 18.926 1.00 67.06 176 ALA A N 1
ATOM 1390 C CA . ALA A 1 176 ? 9.726 -8.656 20.196 1.00 67.06 176 ALA A CA 1
ATOM 1391 C C . ALA A 1 176 ? 10.681 -8.929 21.371 1.00 67.06 176 ALA A C 1
ATOM 1393 O O . ALA A 1 176 ? 10.617 -8.219 22.375 1.00 67.06 176 ALA A O 1
ATOM 1394 N N . SER A 1 177 ? 11.622 -9.865 21.205 1.00 67.81 177 SER A N 1
ATOM 1395 C CA . SER A 1 177 ? 12.609 -10.237 22.231 1.00 67.81 177 SER A CA 1
ATOM 1396 C C . SER A 1 177 ? 13.570 -9.094 22.572 1.00 67.81 177 SER A C 1
ATOM 1398 O O . SER A 1 177 ? 13.851 -8.815 23.736 1.00 67.81 177 SER A O 1
ATOM 1400 N N . VAL A 1 178 ? 14.050 -8.361 21.564 1.00 69.81 178 VAL A N 1
ATOM 1401 C CA . VAL A 1 178 ? 14.943 -7.214 21.794 1.00 69.81 178 VAL A CA 1
ATOM 1402 C C . VAL A 1 178 ? 14.181 -6.040 22.424 1.00 69.81 178 VAL A C 1
ATOM 1404 O O . VAL A 1 178 ? 14.726 -5.325 23.265 1.00 69.81 178 VAL A O 1
ATOM 1407 N N . ARG A 1 179 ? 12.893 -5.864 22.096 1.00 70.44 179 ARG A N 1
ATOM 1408 C CA . ARG A 1 179 ? 12.031 -4.871 22.761 1.00 70.44 179 ARG A CA 1
ATOM 1409 C C . ARG A 1 179 ? 11.722 -5.227 24.215 1.00 70.44 179 ARG A C 1
ATOM 1411 O O . ARG A 1 179 ? 11.712 -4.316 25.040 1.00 70.44 179 ARG A O 1
ATOM 1418 N N . SER A 1 180 ? 11.499 -6.500 24.552 1.00 76.31 180 SER A N 1
ATOM 1419 C CA . SER A 1 180 ? 11.273 -6.922 25.945 1.00 76.31 180 SER A CA 1
ATOM 1420 C C . SER A 1 180 ? 12.512 -6.749 26.826 1.00 76.31 180 SER A C 1
ATOM 1422 O O . SER A 1 180 ? 12.377 -6.555 28.028 1.00 76.31 180 SER A O 1
ATOM 1424 N N . LEU A 1 181 ? 13.707 -6.725 26.229 1.00 79.00 181 LEU A N 1
ATOM 1425 C CA . LEU A 1 181 ? 14.967 -6.380 26.900 1.00 79.00 181 LEU A CA 1
ATOM 1426 C C . LEU A 1 181 ? 15.158 -4.861 27.119 1.00 79.00 181 LEU A C 1
ATOM 1428 O O . LEU A 1 181 ? 16.220 -4.433 27.561 1.00 79.00 181 LEU A O 1
ATOM 1432 N N . GLY A 1 182 ? 14.154 -4.029 26.816 1.00 76.31 182 GLY A N 1
ATOM 1433 C CA . GLY A 1 182 ? 14.192 -2.581 27.052 1.00 76.31 182 GLY A CA 1
ATOM 1434 C C . GLY A 1 182 ? 14.849 -1.763 25.935 1.00 76.31 182 GLY A C 1
ATOM 1435 O O . GLY A 1 182 ? 15.109 -0.571 26.113 1.00 76.31 182 GLY A O 1
ATOM 1436 N N . ALA A 1 183 ? 15.113 -2.356 24.765 1.00 75.12 183 ALA A N 1
ATOM 1437 C CA . ALA A 1 183 ? 15.729 -1.635 23.656 1.00 75.12 183 ALA A CA 1
ATOM 1438 C C . ALA A 1 183 ? 14.791 -0.557 23.076 1.00 75.12 183 ALA A C 1
ATOM 1440 O O . ALA A 1 183 ? 13.717 -0.839 22.538 1.00 75.12 183 ALA A O 1
ATOM 1441 N N . GLY A 1 184 ? 15.230 0.704 23.123 1.00 75.62 184 GLY A N 1
ATOM 1442 C CA . GLY A 1 184 ? 14.554 1.820 22.458 1.00 75.62 184 GLY A CA 1
ATOM 1443 C C . GLY A 1 184 ? 14.683 1.785 20.925 1.00 75.62 184 GLY A C 1
ATOM 1444 O O . GLY A 1 184 ? 15.510 1.069 20.362 1.00 75.62 184 GLY A O 1
ATOM 1445 N N . ARG A 1 185 ? 13.911 2.630 20.220 1.00 66.69 185 ARG A N 1
ATOM 1446 C CA . ARG A 1 185 ? 13.871 2.694 18.735 1.00 66.69 185 ARG A CA 1
ATOM 1447 C C . ARG A 1 185 ? 15.254 2.838 18.077 1.00 66.69 185 ARG A C 1
ATOM 1449 O O . ARG A 1 185 ? 15.491 2.256 17.024 1.00 66.69 185 ARG A O 1
ATOM 1456 N N . ARG A 1 186 ? 16.170 3.588 18.703 1.00 70.44 186 ARG A N 1
ATOM 1457 C CA . ARG A 1 186 ? 17.548 3.782 18.210 1.00 70.44 186 ARG A CA 1
ATOM 1458 C C . ARG A 1 186 ? 18.428 2.548 18.398 1.00 70.44 186 ARG A C 1
ATOM 1460 O O . ARG A 1 186 ? 19.224 2.250 17.517 1.00 70.44 186 ARG A O 1
ATOM 1467 N N . ALA A 1 187 ? 18.261 1.831 19.509 1.00 72.06 187 ALA A N 1
ATOM 1468 C CA . ALA A 1 187 ? 18.988 0.593 19.763 1.00 72.06 187 ALA A CA 1
ATOM 1469 C C . ALA A 1 187 ? 18.541 -0.501 18.784 1.00 72.06 187 ALA A C 1
ATOM 1471 O O . ALA A 1 187 ? 19.373 -1.166 18.185 1.00 72.06 187 ALA A O 1
ATOM 1472 N N . LEU A 1 188 ? 17.237 -0.603 18.521 1.00 73.00 188 LEU A N 1
ATOM 1473 C CA . LEU A 1 188 ? 16.694 -1.533 17.529 1.00 73.00 188 LEU A CA 1
ATOM 1474 C C . LEU A 1 188 ? 17.250 -1.262 16.117 1.00 73.00 188 LEU A C 1
ATOM 1476 O O . LEU A 1 188 ? 17.636 -2.188 15.409 1.00 73.00 188 LEU A O 1
ATOM 1480 N N . TYR A 1 189 ? 17.330 0.012 15.717 1.00 71.88 189 TYR A N 1
ATOM 1481 C CA . TYR A 1 189 ? 17.902 0.405 14.426 1.00 71.88 189 TYR A CA 1
ATOM 1482 C C . TYR A 1 189 ? 19.379 0.009 14.305 1.00 71.88 189 TYR A C 1
ATOM 1484 O O . TYR A 1 189 ? 19.755 -0.667 13.352 1.00 71.88 189 TYR A O 1
ATOM 1492 N N . TRP A 1 190 ? 20.204 0.394 15.282 1.00 76.88 190 TRP A N 1
ATOM 1493 C CA . TRP A 1 190 ? 21.651 0.181 15.227 1.00 76.88 190 TRP A CA 1
ATOM 1494 C C . TRP A 1 190 ? 22.088 -1.263 15.481 1.00 76.88 190 TRP A C 1
ATOM 1496 O O . TRP A 1 190 ? 23.069 -1.689 14.884 1.00 76.88 190 TRP A O 1
ATOM 1506 N N . PHE A 1 191 ? 21.386 -2.013 16.334 1.00 74.88 191 PHE A N 1
ATOM 1507 C CA . PHE A 1 191 ? 21.806 -3.359 16.748 1.00 74.88 191 PHE A CA 1
ATOM 1508 C C . PHE A 1 191 ? 21.049 -4.498 16.064 1.00 74.88 191 PHE A C 1
ATOM 1510 O O . PHE A 1 191 ? 21.538 -5.622 16.079 1.00 74.88 191 PHE A O 1
ATOM 1517 N N . VAL A 1 192 ? 19.885 -4.238 15.462 1.00 72.88 192 VAL A N 1
ATOM 1518 C CA . VAL A 1 192 ? 19.098 -5.277 14.775 1.00 72.88 192 VAL A CA 1
ATOM 1519 C C . VAL A 1 192 ? 19.022 -4.982 13.285 1.00 72.88 192 VAL A C 1
ATOM 1521 O O . VAL A 1 192 ? 19.536 -5.755 12.485 1.00 72.88 192 VAL A O 1
ATOM 1524 N N . TYR A 1 193 ? 18.442 -3.844 12.894 1.00 73.50 193 TYR A N 1
ATOM 1525 C CA . TYR A 1 193 ? 18.200 -3.557 11.476 1.00 73.50 193 TYR A CA 1
ATOM 1526 C C . TYR A 1 193 ? 19.485 -3.338 10.674 1.00 73.50 193 TYR A C 1
ATOM 1528 O O . TYR A 1 193 ? 19.633 -3.915 9.600 1.00 73.50 193 TYR A O 1
ATOM 1536 N N . LEU A 1 194 ? 20.411 -2.520 11.177 1.00 76.31 194 LEU A N 1
ATOM 1537 C CA . LEU A 1 194 ? 21.632 -2.149 10.460 1.00 76.31 194 LEU A CA 1
ATOM 1538 C C . LEU A 1 194 ? 22.592 -3.338 10.241 1.00 76.31 194 LEU A C 1
ATOM 1540 O O . LEU A 1 194 ? 22.963 -3.562 9.090 1.00 76.31 194 LEU A O 1
ATOM 1544 N N . PRO A 1 195 ? 22.947 -4.151 11.258 1.00 78.38 195 PRO A N 1
ATOM 1545 C CA . PRO A 1 195 ? 23.788 -5.330 11.050 1.00 78.38 195 PRO A CA 1
ATOM 1546 C C . PRO A 1 195 ? 23.086 -6.425 10.242 1.00 78.38 195 PRO A C 1
ATOM 1548 O O . PRO A 1 195 ? 23.729 -7.042 9.396 1.00 78.38 195 PRO A O 1
ATOM 1551 N N . ALA A 1 196 ? 21.777 -6.634 10.425 1.00 72.94 196 ALA A N 1
ATOM 1552 C CA . ALA A 1 196 ? 21.055 -7.629 9.634 1.00 72.94 196 ALA A CA 1
ATOM 1553 C C . ALA A 1 196 ? 20.927 -7.233 8.154 1.00 72.94 196 ALA A C 1
ATOM 1555 O O . ALA A 1 196 ? 21.011 -8.087 7.277 1.00 72.94 196 ALA A O 1
ATOM 1556 N N . SER A 1 197 ? 20.791 -5.935 7.863 1.00 75.38 197 SER A N 1
ATOM 1557 C CA . SER A 1 197 ? 20.707 -5.429 6.486 1.00 75.38 197 SER A CA 1
ATOM 1558 C C . SER A 1 197 ? 22.081 -5.200 5.845 1.00 75.38 197 SER A C 1
ATOM 1560 O O . SER A 1 197 ? 22.169 -4.944 4.650 1.00 75.38 197 SER A O 1
ATOM 1562 N N . LEU A 1 198 ? 23.183 -5.276 6.597 1.00 76.56 198 LEU A N 1
ATOM 1563 C CA . LEU A 1 198 ? 24.518 -5.000 6.060 1.00 76.56 198 LEU A CA 1
ATO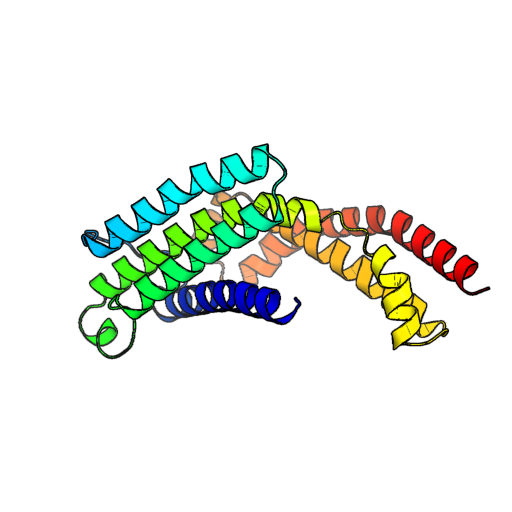M 1564 C C . LEU A 1 198 ? 24.922 -6.020 4.987 1.00 76.56 198 LEU A C 1
ATOM 1566 O O . LEU A 1 198 ? 25.439 -5.645 3.936 1.00 76.56 198 LEU A O 1
ATOM 1570 N N . GLY A 1 199 ? 24.637 -7.304 5.226 1.00 77.00 199 GLY A N 1
ATOM 1571 C CA . GLY A 1 199 ? 24.894 -8.365 4.252 1.00 77.00 199 GLY A CA 1
ATOM 1572 C C . GLY A 1 199 ? 24.133 -8.134 2.947 1.00 77.00 199 GLY A C 1
ATOM 1573 O O . GLY A 1 199 ? 24.716 -8.216 1.867 1.00 77.00 199 GLY A O 1
ATOM 1574 N N . SER A 1 200 ? 22.862 -7.742 3.038 1.00 69.75 200 SER A N 1
ATOM 1575 C CA . SER A 1 200 ? 22.040 -7.466 1.862 1.00 69.75 200 SER A CA 1
ATOM 1576 C C . SER A 1 200 ? 22.431 -6.183 1.136 1.00 69.75 200 SER A C 1
ATOM 1578 O O . SER A 1 200 ? 22.368 -6.160 -0.090 1.00 69.75 200 SER A O 1
ATOM 1580 N N . ILE A 1 201 ? 22.922 -5.155 1.838 1.00 72.62 201 ILE A N 1
ATOM 1581 C CA . ILE A 1 201 ? 23.531 -3.969 1.212 1.00 72.62 201 ILE A CA 1
ATOM 1582 C C . ILE A 1 201 ? 24.724 -4.386 0.351 1.00 72.62 201 ILE A C 1
ATOM 1584 O O . ILE A 1 201 ? 24.821 -3.969 -0.803 1.00 72.62 201 ILE A O 1
ATOM 1588 N N . LEU A 1 202 ? 25.610 -5.237 0.874 1.00 78.44 202 LEU A N 1
ATOM 1589 C CA . LEU A 1 202 ? 26.788 -5.706 0.139 1.00 78.44 202 LEU A CA 1
ATOM 1590 C C . LEU A 1 202 ? 26.402 -6.570 -1.069 1.00 78.44 202 LEU A C 1
ATOM 1592 O O . LEU A 1 202 ? 26.968 -6.407 -2.154 1.00 78.44 202 LEU A O 1
ATOM 1596 N N . THR A 1 203 ? 25.402 -7.444 -0.924 1.00 73.88 203 THR A N 1
ATOM 1597 C CA . THR A 1 203 ? 24.854 -8.223 -2.043 1.00 73.88 203 THR A CA 1
ATOM 1598 C C . THR A 1 203 ? 24.203 -7.322 -3.090 1.00 73.88 203 THR A C 1
ATOM 1600 O O . THR A 1 203 ? 24.476 -7.477 -4.279 1.00 73.88 203 THR A O 1
ATOM 1603 N N . ALA A 1 204 ? 23.391 -6.348 -2.672 1.00 69.56 204 ALA A N 1
ATOM 1604 C CA . ALA A 1 204 ? 22.748 -5.386 -3.561 1.00 69.56 204 ALA A CA 1
ATOM 1605 C C . ALA A 1 204 ? 23.784 -4.578 -4.337 1.00 69.56 204 ALA A C 1
ATOM 1607 O O . ALA A 1 204 ? 23.643 -4.399 -5.545 1.00 69.56 204 ALA A O 1
ATOM 1608 N N . TRP A 1 205 ? 24.849 -4.144 -3.661 1.00 74.38 205 TRP A N 1
ATOM 1609 C CA . TRP A 1 205 ? 25.923 -3.393 -4.288 1.00 74.38 205 TRP A CA 1
ATOM 1610 C C . TRP A 1 205 ? 26.620 -4.237 -5.355 1.00 74.38 205 TRP A C 1
ATOM 1612 O O . TRP A 1 205 ? 26.689 -3.814 -6.508 1.00 74.38 205 TRP A O 1
ATOM 1622 N N . ARG A 1 206 ? 26.993 -5.482 -5.028 1.00 78.31 206 ARG A N 1
ATOM 1623 C CA . ARG A 1 206 ? 27.579 -6.439 -5.980 1.00 78.31 206 ARG A CA 1
ATOM 1624 C C . ARG A 1 206 ? 26.680 -6.690 -7.194 1.00 78.31 206 ARG A C 1
ATOM 1626 O O . ARG A 1 206 ? 27.165 -6.678 -8.321 1.00 78.31 206 ARG A O 1
ATOM 1633 N N . VAL A 1 207 ? 25.384 -6.912 -6.981 1.00 72.19 207 VAL A N 1
ATOM 1634 C CA . VAL A 1 207 ? 24.413 -7.175 -8.060 1.00 72.19 207 VAL A CA 1
ATOM 1635 C C . VAL A 1 207 ? 24.152 -5.920 -8.902 1.00 72.19 207 VAL A C 1
ATOM 1637 O O . VAL A 1 207 ? 23.893 -6.029 -10.098 1.00 72.19 207 VAL A O 1
ATOM 1640 N N . SER A 1 208 ? 24.258 -4.724 -8.315 1.00 69.69 208 SER A N 1
ATOM 1641 C CA . SER A 1 208 ? 24.014 -3.451 -9.008 1.00 69.69 208 SER A CA 1
ATOM 1642 C C . SER A 1 208 ? 25.113 -3.037 -9.991 1.00 69.69 208 SER A C 1
ATOM 1644 O O . SER A 1 208 ? 24.837 -2.253 -10.897 1.00 69.69 208 SER A O 1
ATOM 1646 N N . VAL A 1 209 ? 26.325 -3.597 -9.877 1.00 78.88 209 VAL A N 1
ATOM 1647 C CA . VAL A 1 209 ? 27.455 -3.272 -10.768 1.00 78.88 209 VAL A CA 1
ATOM 1648 C C . VAL A 1 209 ? 27.147 -3.623 -12.227 1.00 78.88 209 VAL A C 1
ATOM 1650 O O . VAL A 1 209 ? 27.383 -2.807 -13.113 1.00 78.88 209 VAL A O 1
ATOM 1653 N N . GLY A 1 210 ? 26.577 -4.803 -12.490 1.00 75.75 210 GLY A N 1
ATOM 1654 C CA . GLY A 1 210 ? 26.289 -5.264 -13.856 1.00 75.75 210 GLY A CA 1
ATOM 1655 C C . GLY A 1 210 ? 25.325 -4.340 -14.616 1.00 75.75 210 GLY A C 1
ATOM 1656 O O . GLY A 1 210 ? 25.684 -3.829 -15.677 1.00 75.75 210 GLY A O 1
ATOM 1657 N N . PRO A 1 211 ? 24.127 -4.058 -14.069 1.00 69.69 211 PRO A N 1
ATOM 1658 C CA . PRO A 1 211 ? 23.195 -3.108 -14.665 1.00 69.69 211 PRO A CA 1
ATOM 1659 C C . PRO A 1 211 ? 23.762 -1.689 -14.788 1.00 69.69 211 PRO A C 1
ATOM 1661 O O . PRO A 1 211 ? 23.489 -1.027 -15.783 1.00 69.69 211 PRO A O 1
ATOM 1664 N N . ALA A 1 212 ? 24.560 -1.216 -13.822 1.00 72.44 212 ALA A N 1
ATOM 1665 C CA . ALA A 1 212 ? 25.168 0.115 -13.885 1.00 72.44 212 ALA A CA 1
ATOM 1666 C C . ALA A 1 212 ? 26.128 0.257 -15.078 1.00 72.44 212 ALA A C 1
ATOM 1668 O O . ALA A 1 212 ? 26.054 1.244 -15.808 1.00 72.44 212 ALA A O 1
ATOM 1669 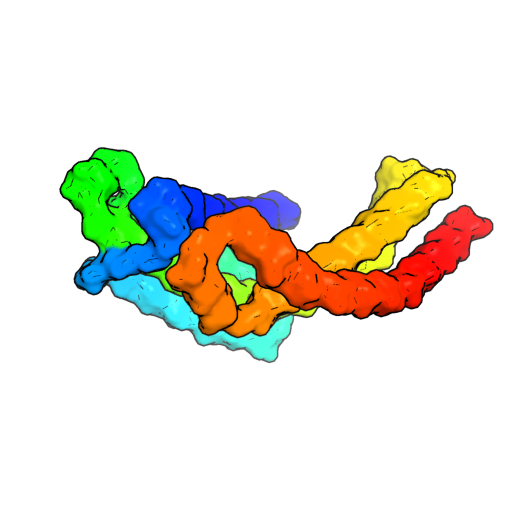N N . VAL A 1 213 ? 26.971 -0.752 -15.320 1.00 79.19 213 VAL A N 1
ATOM 1670 C CA . VAL A 1 213 ? 27.877 -0.787 -16.481 1.00 79.19 213 VAL A CA 1
ATOM 1671 C C . VAL A 1 213 ? 27.091 -0.872 -17.791 1.00 79.19 213 VAL A C 1
ATOM 1673 O O . VAL A 1 213 ? 27.398 -0.149 -18.733 1.00 79.19 213 VAL A O 1
ATOM 1676 N N . ALA A 1 214 ? 26.042 -1.698 -17.850 1.00 72.19 214 ALA A N 1
ATOM 1677 C CA . ALA A 1 214 ? 25.191 -1.797 -19.037 1.00 72.19 214 ALA A CA 1
ATOM 1678 C C . ALA A 1 214 ? 24.495 -0.464 -19.370 1.00 72.19 214 ALA A C 1
ATOM 1680 O O . ALA A 1 214 ? 24.430 -0.073 -20.532 1.00 72.19 214 ALA A O 1
ATOM 1681 N N . VAL A 1 215 ? 24.006 0.258 -18.356 1.00 70.06 215 VAL A N 1
ATOM 1682 C CA . VAL A 1 215 ? 23.397 1.588 -18.524 1.00 70.06 215 VAL A CA 1
ATOM 1683 C C . VAL A 1 215 ? 24.414 2.610 -19.010 1.00 70.06 215 VAL A C 1
ATOM 1685 O O . VAL A 1 215 ? 24.090 3.378 -19.911 1.00 70.06 215 VAL A O 1
ATOM 1688 N N . LEU A 1 216 ? 25.622 2.617 -18.439 1.00 75.50 216 LEU A N 1
ATOM 1689 C CA . LEU A 1 216 ? 26.699 3.501 -18.884 1.00 75.50 216 LEU A CA 1
ATOM 1690 C C . LEU A 1 216 ? 27.024 3.257 -20.361 1.00 75.50 216 LEU A C 1
ATOM 1692 O O . LEU A 1 216 ? 27.039 4.200 -21.142 1.00 75.50 216 LEU A O 1
ATOM 1696 N N . TYR A 1 217 ? 27.174 1.991 -20.754 1.00 80.75 217 TYR A N 1
ATOM 1697 C CA . TYR A 1 217 ? 27.448 1.606 -22.136 1.00 80.75 217 TYR A CA 1
ATOM 1698 C C . TYR A 1 217 ? 26.332 2.037 -23.103 1.00 80.75 217 TYR A C 1
ATOM 1700 O O . TYR A 1 217 ? 26.601 2.630 -24.145 1.00 80.75 217 TYR A O 1
ATOM 1708 N N . ILE A 1 218 ? 25.062 1.810 -22.744 1.00 72.12 218 ILE A N 1
ATOM 1709 C CA . ILE A 1 218 ? 23.912 2.266 -23.545 1.00 72.12 218 ILE A CA 1
ATOM 1710 C C . ILE A 1 218 ? 23.888 3.798 -23.645 1.00 72.12 218 ILE A C 1
ATOM 1712 O O . ILE A 1 218 ? 23.613 4.337 -24.718 1.00 72.12 218 ILE A O 1
ATOM 1716 N N . ALA A 1 219 ? 24.173 4.502 -22.546 1.00 70.19 219 ALA A N 1
ATOM 1717 C CA . ALA A 1 219 ? 24.228 5.959 -22.522 1.00 70.19 219 ALA A CA 1
ATOM 1718 C C . ALA A 1 219 ? 25.349 6.504 -23.415 1.00 70.19 219 ALA A C 1
ATOM 1720 O O . ALA A 1 219 ? 25.136 7.504 -24.088 1.00 70.19 219 ALA A O 1
ATOM 1721 N N . GLU A 1 220 ? 26.513 5.854 -23.445 1.00 78.38 220 GLU A N 1
ATOM 1722 C CA . GLU A 1 220 ? 27.622 6.219 -24.330 1.00 78.38 220 GLU A CA 1
ATOM 1723 C C . GLU A 1 220 ? 27.263 6.012 -25.805 1.00 78.38 220 GLU A C 1
ATOM 1725 O O . GLU A 1 220 ? 27.441 6.931 -26.594 1.00 78.38 220 GLU A O 1
ATOM 1730 N N . ILE A 1 221 ? 26.679 4.866 -26.175 1.00 78.81 221 ILE A N 1
ATOM 1731 C CA . ILE A 1 221 ? 26.318 4.565 -27.576 1.00 78.81 221 ILE A CA 1
ATOM 1732 C C . ILE A 1 221 ? 25.179 5.441 -28.101 1.00 78.81 221 ILE A C 1
ATOM 1734 O O . ILE A 1 221 ? 25.120 5.742 -29.285 1.00 78.81 221 ILE A O 1
ATOM 1738 N N . THR A 1 222 ? 24.223 5.807 -27.249 1.00 69.12 222 THR A N 1
ATOM 1739 C CA . THR A 1 222 ? 23.061 6.602 -27.689 1.00 69.12 222 THR A CA 1
ATOM 1740 C C . THR A 1 222 ? 23.436 8.068 -27.940 1.00 69.12 222 THR A C 1
ATOM 1742 O O . THR A 1 222 ? 22.682 8.801 -28.576 1.00 69.12 222 THR A O 1
ATOM 1745 N N . VAL A 1 223 ? 24.566 8.510 -27.386 1.00 65.00 223 VAL A N 1
ATOM 1746 C CA . VAL A 1 223 ? 24.954 9.921 -27.296 1.00 65.00 223 VAL A CA 1
ATOM 1747 C C . VAL A 1 223 ? 26.246 10.229 -28.065 1.00 65.00 223 VAL A C 1
ATOM 1749 O O . VAL A 1 223 ? 26.444 11.385 -28.438 1.00 65.00 223 VAL A O 1
ATOM 1752 N N . GLY A 1 224 ? 27.110 9.233 -28.287 1.00 57.44 224 GLY A N 1
ATOM 1753 C CA . GLY A 1 224 ? 28.282 9.312 -29.168 1.00 57.44 224 GLY A CA 1
ATOM 1754 C C . GLY A 1 224 ? 27.953 8.945 -30.607 1.00 57.44 224 GLY A C 1
ATOM 1755 O O . GLY A 1 224 ? 28.598 9.537 -31.499 1.00 57.44 224 GLY A O 1
#

Radius of gyration: 21.97 Å; chains: 1; bounding box: 52×31×56 Å